Protein AF-A0A529UM46-F1 (afdb_monomer_lite)

pLDDT: mean 76.48, std 18.7, range [27.92, 96.62]

Radius of gyration: 29.15 Å; chains: 1; bounding box: 112×43×56 Å

Sequence (304 aa):
MRFYRQIKSLALRTGLIGILSVTSALIEPSSMRAEEGPAAPVLARLQDALNSKADPRELASLLQYARILLSKDSTAQTAVDGRFMNQLAVETSTDNLDVRILGGWLLANLANENNVCGIIEALFDTHLEPRAQSNLLQITASVATTMPSDVVAWLKAALVQSRLGETDAEAGRIVNGLVGSVKTLSVTSPADFEKCVNLPNIGSTYIGNPRDNQVFSVFIHSSQGNSEVEAAKKALMEAGFSVKGVDNIRDSSGSGVDYRYPDDGQVGLLKAAAIAAILRREIDVTLKPRPQRLAPDKTFGVWF

Foldseek 3Di:
DDDDDDDDDDDDDDDDDDDDDDDDDDDDPDDDPPPDPPLPVLLVVLVVCLVVVPDLVVNLVSLVVSLVRVLVPPCNLVVDAQQSLLSLLQSQLDPPPSSVVSSLSNSLSNDALGHLLSLLLNLLDPPGNPVSNLSSLVSSQVRLVVYDQQLLLLSLVLCVLSCQLVPDVSSVVSSVNRNYHLQPNDQPDQSSLCRNLQRQSSVQSLLPALVVQQVKEKEKEACDDDPLSVQLVVLSVVSNHRDPYYDPDDDPQGIKMKTADDDGVSNLSSVQSNSQNSSSVRPVDRKGKDDPVPDPPRMTMIHD

Secondary structure (DSSP, 8-state):
-------------------------------------THHHHHHHHHHHHHHT--HHHHHHHHHHHHHHHTT-TTGGGG--HHHHHHHHHHH-SS-HHHHHHHHHHHHHH--TTTHHHHHHHTT-TTS-HHHHHHHHHHHHHHHTTS-HHHHHHHHHHHHHTTGGGT-HHHHHHHHHSSS-GGG---S-HHHHHHHHTSHHHHHHHH--HHHHTT-EEEEE-SS--HHHHHHHHHHHHTT-EEEEEE---BTTBSEEEEE-SS-HHHHHHHHHHHHHHHHHHS-S--EEPPGGGS-TTEEEEE-

Structure (mmCIF, N/CA/C/O backbone):
data_AF-A0A529UM46-F1
#
_entry.id   AF-A0A529UM46-F1
#
loop_
_atom_site.group_PDB
_atom_site.id
_atom_site.type_symbol
_atom_site.label_atom_id
_atom_site.label_alt_id
_atom_site.label_comp_id
_atom_site.label_asym_id
_atom_site.label_entity_id
_atom_site.label_seq_id
_atom_site.pdbx_PDB_ins_code
_atom_site.Cartn_x
_atom_site.Cartn_y
_atom_site.Cartn_z
_atom_site.occupancy
_atom_site.B_iso_or_equiv
_atom_site.auth_seq_id
_atom_site.auth_comp_id
_atom_site.auth_asym_id
_atom_site.auth_atom_id
_atom_site.pdbx_PDB_model_num
ATOM 1 N N . MET A 1 1 ? 85.285 -15.211 16.616 1.00 34.16 1 MET A N 1
ATOM 2 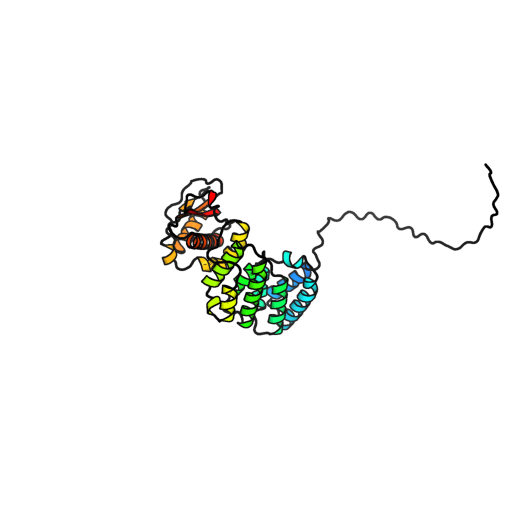C CA . MET A 1 1 ? 86.594 -14.540 16.425 1.00 34.16 1 MET A CA 1
ATOM 3 C C . MET A 1 1 ? 86.762 -14.180 14.951 1.00 34.16 1 MET A C 1
ATOM 5 O O . MET A 1 1 ? 86.453 -15.035 14.136 1.00 34.16 1 MET A O 1
ATOM 9 N N . ARG A 1 2 ? 87.322 -12.987 14.663 1.00 36.84 2 ARG A N 1
ATOM 10 C CA . ARG A 1 2 ? 87.760 -12.435 13.347 1.00 36.84 2 ARG A CA 1
ATOM 11 C C . ARG A 1 2 ? 86.615 -11.903 12.463 1.00 36.84 2 ARG A C 1
ATOM 13 O O . ARG A 1 2 ? 85.794 -12.688 12.025 1.00 36.84 2 ARG A O 1
ATOM 20 N N . PHE A 1 3 ? 86.357 -10.596 12.302 1.00 32.62 3 PHE A N 1
ATOM 21 C CA . PHE A 1 3 ? 87.153 -9.416 11.877 1.00 32.62 3 PHE A CA 1
ATOM 22 C C . PHE A 1 3 ? 87.701 -9.459 10.425 1.00 32.62 3 PHE A C 1
ATOM 24 O O . PHE A 1 3 ? 88.657 -10.173 10.150 1.00 32.62 3 PHE A O 1
ATOM 31 N N . TYR A 1 4 ? 87.122 -8.569 9.592 1.00 34.97 4 TYR A N 1
ATOM 32 C CA . TYR A 1 4 ? 87.701 -7.694 8.543 1.00 34.97 4 TYR A CA 1
ATOM 33 C C . TYR A 1 4 ? 88.242 -8.237 7.202 1.00 34.97 4 TYR A C 1
ATOM 35 O O . TYR A 1 4 ? 89.243 -8.945 7.169 1.00 34.97 4 TYR A O 1
ATOM 43 N N . ARG A 1 5 ? 87.722 -7.670 6.090 1.00 34.06 5 ARG A N 1
ATOM 44 C CA . ARG A 1 5 ? 88.464 -6.815 5.116 1.00 34.06 5 ARG A CA 1
ATOM 45 C C . ARG A 1 5 ? 87.519 -6.197 4.057 1.00 34.06 5 ARG A C 1
ATOM 47 O O . ARG A 1 5 ? 86.784 -6.921 3.405 1.00 34.06 5 ARG A O 1
ATOM 54 N N . GLN A 1 6 ? 87.379 -4.862 4.057 1.00 33.62 6 GLN A N 1
ATOM 55 C CA . GLN A 1 6 ? 87.896 -3.879 3.063 1.00 33.62 6 GLN A CA 1
ATOM 56 C C . GLN A 1 6 ? 87.201 -3.913 1.684 1.00 33.62 6 GLN A C 1
ATOM 58 O O . GLN A 1 6 ? 87.390 -4.843 0.917 1.00 33.62 6 GLN A O 1
ATOM 63 N N . ILE A 1 7 ? 86.274 -2.987 1.393 1.00 41.53 7 ILE A N 1
ATOM 64 C CA . ILE A 1 7 ? 86.460 -1.636 0.799 1.00 41.53 7 ILE A CA 1
ATOM 65 C C . ILE A 1 7 ? 87.247 -1.649 -0.522 1.00 41.53 7 ILE A C 1
ATOM 67 O O . ILE A 1 7 ? 88.468 -1.776 -0.504 1.00 41.53 7 ILE A O 1
ATOM 71 N N . LYS A 1 8 ? 86.562 -1.322 -1.629 1.00 33.38 8 LYS A N 1
ATOM 72 C CA . LYS A 1 8 ? 87.031 -0.307 -2.587 1.00 33.38 8 LYS A CA 1
ATOM 73 C C . LYS A 1 8 ? 85.863 0.353 -3.330 1.00 33.38 8 LYS A C 1
ATOM 75 O O . LYS A 1 8 ? 85.025 -0.300 -3.936 1.00 33.38 8 LYS A O 1
ATOM 80 N N . SER A 1 9 ? 85.868 1.673 -3.202 1.00 32.25 9 SER A N 1
ATOM 81 C CA . SER A 1 9 ? 85.092 2.693 -3.896 1.00 32.25 9 SER A CA 1
ATOM 82 C C . SER A 1 9 ? 85.301 2.647 -5.414 1.00 32.25 9 SER A C 1
ATOM 84 O O . SER A 1 9 ? 86.435 2.476 -5.865 1.00 32.25 9 SER A O 1
ATOM 86 N N . LEU A 1 10 ? 84.241 2.912 -6.182 1.00 30.86 10 LEU A N 1
ATOM 87 C CA . LEU A 1 10 ? 84.353 3.764 -7.364 1.00 30.86 10 LEU A CA 1
ATOM 88 C C . LEU A 1 10 ? 83.089 4.615 -7.508 1.00 30.86 10 LEU A C 1
ATOM 90 O O . LEU A 1 10 ? 81.965 4.128 -7.409 1.00 30.86 10 LEU A O 1
ATOM 94 N N . ALA A 1 11 ? 83.319 5.908 -7.679 1.00 34.31 11 ALA A N 1
ATOM 95 C CA . ALA A 1 11 ? 82.342 6.971 -7.611 1.00 34.31 11 ALA A CA 1
ATOM 96 C C . ALA A 1 11 ? 82.008 7.530 -9.006 1.00 34.31 11 ALA A C 1
ATOM 98 O O . ALA A 1 11 ? 82.822 7.453 -9.923 1.00 34.31 11 ALA A O 1
ATOM 99 N N . LEU A 1 12 ? 80.846 8.192 -9.059 1.00 29.72 12 LEU A N 1
ATOM 100 C CA . LEU A 1 12 ? 80.375 9.199 -10.023 1.00 29.72 12 LEU A CA 1
ATOM 101 C C . LEU A 1 12 ? 80.022 8.773 -11.462 1.00 29.72 12 LEU A C 1
ATOM 103 O O . LEU A 1 12 ? 80.892 8.488 -12.279 1.00 29.72 12 LEU A O 1
ATOM 107 N N . ARG A 1 13 ? 78.742 8.985 -11.809 1.00 34.03 13 ARG A N 1
ATOM 108 C CA . ARG A 1 13 ? 78.257 10.048 -12.732 1.00 34.03 13 ARG A CA 1
ATOM 109 C C . ARG A 1 13 ? 76.717 9.999 -12.796 1.00 34.03 13 ARG A C 1
ATOM 111 O O . ARG A 1 13 ? 76.150 9.032 -13.276 1.00 34.03 13 ARG A O 1
ATOM 118 N N . THR A 1 14 ? 76.031 10.868 -12.048 1.00 34.59 14 THR A N 1
ATOM 119 C CA . THR A 1 14 ? 75.264 12.044 -12.538 1.00 34.59 14 THR A CA 1
ATOM 120 C C . THR A 1 14 ? 74.159 11.741 -13.557 1.00 34.59 14 THR A C 1
ATOM 122 O O . THR A 1 14 ? 74.449 11.486 -14.721 1.00 34.59 14 THR A O 1
ATOM 125 N N . GLY A 1 15 ? 72.901 11.903 -13.126 1.00 29.56 15 GLY A N 1
ATOM 126 C CA . GLY A 1 15 ? 71.710 11.949 -13.979 1.00 29.56 15 GLY A CA 1
ATOM 127 C C . GLY A 1 15 ? 70.452 12.322 -13.183 1.00 29.56 15 GLY A C 1
ATOM 128 O O . GLY A 1 15 ? 69.849 11.457 -12.565 1.00 29.56 15 GLY A O 1
ATOM 129 N N . LEU A 1 16 ? 70.147 13.625 -13.161 1.00 29.03 16 LEU A N 1
ATOM 130 C CA . LEU A 1 16 ? 68.903 14.329 -12.791 1.00 29.03 16 LEU A CA 1
ATOM 131 C C . LEU A 1 16 ? 67.727 13.515 -12.193 1.00 29.03 16 LEU A C 1
ATOM 133 O O . LEU A 1 16 ? 67.047 12.781 -12.902 1.00 29.03 16 LEU A O 1
ATOM 137 N N . ILE A 1 17 ? 67.375 13.812 -10.935 1.00 36.28 17 ILE A N 1
ATOM 138 C CA . ILE A 1 17 ? 66.022 13.624 -10.382 1.00 36.28 17 ILE A CA 1
ATOM 139 C C . ILE A 1 17 ? 65.417 15.021 -10.212 1.00 36.28 17 ILE A C 1
ATOM 141 O O . ILE A 1 17 ? 65.916 15.827 -9.427 1.00 36.28 17 ILE A O 1
ATOM 145 N N . GLY A 1 18 ? 64.366 15.317 -10.977 1.00 29.50 18 GLY A N 1
ATOM 146 C CA . GLY A 1 18 ? 63.551 16.514 -10.800 1.00 29.50 18 GLY A CA 1
ATOM 147 C C . GLY A 1 18 ? 62.636 16.346 -9.590 1.00 29.50 18 GLY A C 1
ATOM 148 O O . GLY A 1 18 ? 61.741 15.507 -9.604 1.00 29.50 18 GLY A O 1
ATOM 149 N N . ILE A 1 19 ? 62.871 17.141 -8.549 1.00 35.78 19 ILE A N 1
ATOM 150 C CA . ILE A 1 19 ? 61.966 17.297 -7.409 1.00 35.78 19 ILE A CA 1
ATOM 151 C C . ILE A 1 19 ? 61.020 18.449 -7.758 1.00 35.78 19 ILE A C 1
ATOM 153 O O . ILE A 1 19 ? 61.441 19.602 -7.832 1.00 35.78 19 ILE A O 1
ATOM 157 N N . LEU A 1 20 ? 59.749 18.131 -8.006 1.00 31.30 20 LEU A N 1
ATOM 158 C CA . LEU A 1 20 ? 58.669 19.114 -8.073 1.00 31.30 20 LEU A CA 1
ATOM 159 C C . LEU A 1 20 ? 58.243 19.463 -6.643 1.00 31.30 20 LEU A C 1
ATOM 161 O O . LEU A 1 20 ? 57.668 18.638 -5.937 1.00 31.30 20 LEU A O 1
ATOM 165 N N . SER A 1 21 ? 58.526 20.697 -6.227 1.00 33.19 21 SER A N 1
ATOM 166 C CA . SER A 1 21 ? 57.918 21.314 -5.049 1.00 33.19 21 SER A CA 1
ATOM 167 C C . SER A 1 21 ? 56.433 21.554 -5.315 1.00 33.19 21 SER A C 1
ATOM 169 O O . SER A 1 21 ? 56.086 22.391 -6.146 1.00 33.19 21 SER A O 1
ATOM 171 N N . VAL A 1 22 ? 55.558 20.853 -4.595 1.00 32.88 22 VAL A N 1
ATOM 172 C CA . VAL A 1 22 ? 54.138 21.208 -4.495 1.00 32.88 22 VAL A CA 1
ATOM 173 C C . VAL A 1 22 ? 53.954 21.975 -3.193 1.00 32.88 22 VAL A C 1
ATOM 175 O O . VAL A 1 22 ? 54.120 21.438 -2.100 1.00 32.88 22 VAL A O 1
ATOM 178 N N . THR A 1 23 ? 53.660 23.262 -3.323 1.00 34.78 23 THR A N 1
ATOM 179 C CA . THR A 1 23 ? 53.213 24.129 -2.236 1.00 34.78 23 THR A CA 1
ATOM 180 C C . THR A 1 23 ? 51.872 23.635 -1.706 1.00 34.78 23 THR A C 1
ATOM 182 O O . THR A 1 23 ? 50.893 23.583 -2.450 1.00 34.78 23 THR A O 1
ATOM 185 N N . SER A 1 24 ? 51.825 23.305 -0.418 1.00 33.00 24 SER A N 1
ATOM 186 C CA . SER A 1 24 ? 50.599 23.032 0.330 1.00 33.00 24 SER A CA 1
ATOM 187 C C . SER A 1 24 ? 49.740 24.296 0.402 1.00 33.00 24 SER A C 1
ATOM 189 O O . SER A 1 24 ? 49.928 25.135 1.281 1.00 33.00 24 SER A O 1
ATOM 191 N N . ALA A 1 25 ? 48.801 24.450 -0.529 1.00 33.50 25 ALA A N 1
ATOM 192 C CA . ALA A 1 25 ? 47.682 25.359 -0.341 1.00 33.50 25 ALA A CA 1
ATOM 193 C C . ALA A 1 25 ? 46.711 24.701 0.649 1.00 33.50 25 ALA A C 1
ATOM 195 O O . ALA A 1 25 ? 46.191 23.616 0.385 1.00 33.50 25 ALA A O 1
ATOM 196 N N . LEU A 1 26 ? 46.512 25.345 1.803 1.00 33.09 26 LEU A N 1
ATOM 197 C CA . LEU A 1 26 ? 45.426 25.033 2.725 1.00 33.09 26 LEU A CA 1
ATOM 198 C C . LEU A 1 26 ? 44.101 25.128 1.957 1.00 33.09 26 LEU A C 1
ATOM 200 O O . LEU A 1 26 ? 43.681 26.218 1.578 1.00 33.09 26 LEU A O 1
ATOM 204 N N . ILE A 1 27 ? 43.456 23.987 1.743 1.00 34.41 27 ILE A N 1
ATOM 205 C CA . ILE A 1 27 ? 42.037 23.918 1.409 1.00 34.41 27 ILE A CA 1
ATOM 206 C C . ILE A 1 27 ? 41.318 23.781 2.749 1.00 34.41 27 ILE A C 1
ATOM 208 O O . ILE A 1 27 ? 41.534 22.814 3.480 1.00 34.41 27 ILE A O 1
ATOM 212 N N . GLU A 1 28 ? 40.521 24.789 3.097 1.00 27.92 28 GLU A N 1
ATOM 213 C CA . GLU A 1 28 ? 39.597 24.732 4.228 1.00 27.92 28 GLU A CA 1
ATOM 214 C C . GLU A 1 28 ? 38.694 23.495 4.089 1.00 27.92 28 GLU A C 1
ATOM 216 O O . GLU A 1 28 ? 38.236 23.205 2.978 1.00 27.92 28 GLU A O 1
ATOM 221 N N . PRO A 1 29 ? 38.406 22.754 5.175 1.00 32.28 29 PRO A N 1
ATOM 222 C CA . PRO A 1 29 ? 37.479 21.638 5.119 1.00 32.28 29 PRO A CA 1
ATOM 223 C C . PRO A 1 29 ? 36.073 22.194 4.879 1.00 32.28 29 PRO A C 1
ATOM 225 O O . PRO A 1 29 ? 35.334 22.518 5.806 1.00 32.28 29 PRO A O 1
ATOM 228 N N . SER A 1 30 ? 35.711 22.321 3.605 1.00 31.42 30 SER A N 1
ATOM 229 C CA . SER A 1 30 ? 34.325 22.475 3.194 1.00 31.42 30 SER A CA 1
ATOM 230 C C . SER A 1 30 ? 33.576 21.253 3.708 1.00 31.42 30 SER A C 1
ATOM 232 O O . SER A 1 30 ? 33.962 20.117 3.437 1.00 31.42 30 SER A O 1
ATOM 234 N N . SER A 1 31 ? 32.551 21.516 4.512 1.00 29.77 31 SER A N 1
ATOM 235 C CA . SER A 1 31 ? 31.625 20.555 5.104 1.00 29.77 31 SER A CA 1
ATOM 236 C C . SER A 1 31 ? 31.423 19.309 4.236 1.00 29.77 31 SER A C 1
ATOM 238 O O . SER A 1 31 ? 30.986 19.430 3.089 1.00 29.77 31 SER A O 1
ATOM 240 N N . MET A 1 32 ? 31.686 18.129 4.805 1.00 30.86 32 MET A N 1
ATOM 241 C CA . MET A 1 32 ? 31.252 16.841 4.265 1.00 30.86 32 MET A CA 1
ATOM 242 C C . MET A 1 32 ? 29.735 16.890 4.021 1.00 30.86 32 MET A C 1
ATOM 244 O O . MET A 1 32 ? 28.941 16.641 4.926 1.00 30.86 32 MET A O 1
ATOM 248 N N . ARG A 1 33 ? 29.322 17.221 2.793 1.00 37.19 33 ARG A N 1
ATOM 249 C CA . ARG A 1 33 ? 28.069 16.707 2.246 1.00 37.19 33 ARG A CA 1
ATOM 250 C C . ARG A 1 33 ? 28.289 15.208 2.120 1.00 37.19 33 ARG A C 1
ATOM 252 O O . ARG A 1 33 ? 29.266 14.798 1.499 1.00 37.19 33 ARG A O 1
ATOM 259 N N . ALA A 1 34 ? 27.436 14.411 2.753 1.00 36.88 34 ALA A N 1
ATOM 260 C CA . ALA A 1 34 ? 27.356 12.994 2.443 1.00 36.88 34 ALA A CA 1
ATOM 261 C C . ALA A 1 34 ? 27.232 12.876 0.916 1.00 36.88 34 ALA A C 1
ATOM 263 O O . ALA A 1 34 ? 26.327 13.478 0.339 1.00 36.88 34 ALA A O 1
ATOM 264 N N . GLU A 1 35 ? 28.192 12.224 0.262 1.00 40.88 35 GLU A N 1
ATOM 265 C CA . GLU A 1 35 ? 28.105 11.966 -1.171 1.00 40.88 35 GLU A CA 1
ATOM 266 C C . GLU A 1 35 ? 26.853 11.118 -1.396 1.00 40.88 35 GLU A C 1
ATOM 268 O O . GLU A 1 35 ? 26.781 9.965 -0.970 1.00 40.88 35 GLU A O 1
ATOM 273 N N . GLU A 1 36 ? 25.828 11.718 -1.997 1.00 53.69 36 GLU A N 1
ATOM 274 C CA . GLU A 1 36 ? 24.667 10.980 -2.468 1.00 53.69 36 GLU A CA 1
ATOM 275 C C . GLU A 1 36 ? 25.172 9.944 -3.481 1.00 53.69 36 GLU A C 1
ATOM 277 O O . GLU A 1 36 ? 25.868 10.289 -4.440 1.00 53.69 36 GLU A O 1
ATOM 282 N N . GLY A 1 37 ? 24.888 8.663 -3.233 1.00 62.50 37 GLY A N 1
ATOM 283 C CA . GLY A 1 37 ? 25.312 7.574 -4.111 1.00 62.50 37 GLY A CA 1
ATOM 284 C C . GLY A 1 37 ? 24.842 7.777 -5.562 1.00 62.50 37 GLY A C 1
ATOM 285 O O . GLY A 1 37 ? 23.930 8.570 -5.824 1.00 62.50 37 GLY A O 1
ATOM 286 N N . PRO A 1 38 ? 25.419 7.047 -6.534 1.00 72.69 38 PRO A N 1
ATOM 287 C CA . PRO A 1 38 ? 25.120 7.233 -7.956 1.00 72.69 38 PRO A CA 1
ATOM 288 C C . PRO A 1 38 ? 23.635 7.022 -8.314 1.00 72.69 38 PRO A C 1
ATOM 290 O O . PRO A 1 38 ? 23.201 7.486 -9.370 1.00 72.69 38 PRO A O 1
ATOM 293 N N . ALA A 1 39 ? 22.843 6.378 -7.447 1.00 82.12 39 ALA A N 1
ATOM 294 C CA . ALA A 1 39 ? 21.395 6.252 -7.582 1.00 82.12 39 ALA A CA 1
ATOM 295 C C . ALA A 1 39 ? 20.612 7.576 -7.498 1.00 82.12 39 ALA A C 1
ATOM 297 O O . ALA A 1 39 ? 19.656 7.753 -8.254 1.00 82.12 39 ALA A O 1
ATOM 298 N N . ALA A 1 40 ? 20.994 8.512 -6.625 1.00 85.69 40 ALA A N 1
ATOM 299 C CA . ALA A 1 40 ? 20.210 9.722 -6.352 1.00 85.69 40 ALA A CA 1
ATOM 300 C C . ALA A 1 40 ? 19.911 10.584 -7.599 1.00 85.69 40 ALA A C 1
ATOM 302 O O . ALA A 1 40 ? 18.736 10.857 -7.862 1.00 85.69 40 ALA A O 1
ATOM 303 N N . PRO A 1 41 ? 20.896 10.960 -8.443 1.00 89.94 41 PRO A N 1
ATOM 304 C CA . PRO A 1 41 ? 20.620 11.769 -9.634 1.00 89.94 41 PRO A CA 1
ATOM 305 C C . PRO A 1 41 ? 19.778 11.030 -10.685 1.00 89.94 41 PRO A C 1
ATOM 307 O O . PRO A 1 41 ? 19.062 11.658 -11.463 1.00 89.94 41 PRO A O 1
ATOM 310 N N . VAL A 1 42 ? 19.861 9.698 -10.730 1.00 91.88 42 VAL A N 1
ATOM 311 C CA . VAL A 1 42 ? 19.069 8.864 -11.645 1.00 91.88 42 VAL A CA 1
ATOM 312 C C . VAL A 1 42 ? 17.613 8.818 -11.190 1.00 91.88 42 VAL A C 1
ATOM 314 O O . VAL A 1 42 ? 16.715 9.037 -12.001 1.00 91.88 42 VAL A O 1
ATOM 317 N N . LEU A 1 43 ? 17.392 8.578 -9.896 1.00 92.38 43 LEU A N 1
ATOM 318 C CA . LEU A 1 43 ? 16.067 8.564 -9.283 1.00 92.38 43 LEU A CA 1
ATOM 319 C C . LEU A 1 43 ? 15.392 9.935 -9.377 1.00 92.38 43 LEU A C 1
ATOM 321 O O . LEU A 1 43 ? 14.216 9.991 -9.719 1.00 92.38 43 LEU A O 1
ATOM 325 N N . ALA A 1 44 ? 16.136 11.028 -9.178 1.00 92.00 44 ALA A N 1
ATOM 326 C CA . ALA A 1 44 ? 15.622 12.387 -9.340 1.00 92.00 44 ALA A CA 1
ATOM 327 C C . ALA A 1 44 ? 15.137 12.653 -10.775 1.00 92.00 44 ALA A C 1
ATOM 329 O O . ALA A 1 44 ? 14.007 13.085 -10.975 1.00 92.00 44 ALA A O 1
ATOM 330 N N . ARG A 1 45 ? 15.943 12.311 -11.791 1.00 93.81 45 ARG A N 1
ATOM 331 C CA . ARG A 1 45 ? 15.531 12.461 -13.199 1.00 93.81 45 ARG A CA 1
ATOM 332 C C . ARG A 1 45 ? 14.313 11.615 -13.544 1.00 93.81 45 ARG A C 1
ATOM 334 O O . ARG A 1 45 ? 13.441 12.072 -14.276 1.00 93.81 45 ARG A O 1
ATOM 341 N N . LEU A 1 46 ? 14.262 10.380 -13.044 1.00 95.19 46 LEU A N 1
ATOM 342 C CA . LEU A 1 46 ? 13.107 9.513 -13.245 1.00 95.19 46 LEU A CA 1
ATOM 343 C C . LEU A 1 46 ? 11.862 10.106 -12.581 1.00 95.19 46 LEU A C 1
ATOM 345 O O . LEU A 1 46 ? 10.821 10.183 -13.221 1.00 95.19 46 LEU A O 1
ATOM 349 N N . GLN A 1 47 ? 11.980 10.600 -11.351 1.00 95.12 47 GLN A N 1
ATOM 350 C CA . GLN A 1 47 ? 10.897 11.281 -10.650 1.00 95.12 47 GLN A CA 1
ATOM 351 C C . GLN A 1 47 ? 10.394 12.515 -11.418 1.00 95.12 47 GLN A C 1
ATOM 353 O O . GLN A 1 47 ? 9.182 12.710 -11.516 1.00 95.12 47 GLN A O 1
ATOM 358 N N . ASP A 1 48 ? 11.292 13.314 -11.997 1.00 94.88 48 ASP A N 1
ATOM 359 C CA . ASP A 1 48 ? 10.928 14.469 -12.824 1.00 94.88 48 ASP A CA 1
ATOM 360 C C . ASP A 1 48 ? 10.150 14.050 -14.078 1.00 94.88 48 ASP A C 1
ATOM 362 O O . ASP A 1 48 ? 9.116 14.644 -14.378 1.00 94.88 48 ASP A O 1
ATOM 366 N N . ALA A 1 49 ? 10.593 12.997 -14.771 1.00 94.56 49 ALA A N 1
ATOM 367 C CA . ALA A 1 49 ? 9.907 12.468 -15.952 1.00 94.56 49 ALA A CA 1
ATOM 368 C C . ALA A 1 49 ? 8.518 11.892 -15.626 1.00 94.56 49 ALA A C 1
ATOM 370 O O . ALA A 1 49 ? 7.568 12.082 -16.387 1.00 94.56 49 ALA A O 1
ATOM 371 N N . LEU A 1 50 ? 8.384 11.217 -14.479 1.00 94.12 50 LEU A N 1
ATOM 372 C CA . LEU A 1 50 ? 7.096 10.730 -13.980 1.00 94.12 50 LEU A CA 1
ATOM 373 C C . LEU A 1 50 ? 6.157 11.897 -13.629 1.00 94.12 50 LEU A C 1
ATOM 375 O O . LEU A 1 50 ? 4.960 11.831 -13.890 1.00 94.12 50 LEU A O 1
ATOM 379 N N . ASN A 1 51 ? 6.684 12.989 -13.067 1.00 93.44 51 ASN A N 1
ATOM 380 C CA . ASN A 1 51 ? 5.897 14.177 -12.720 1.00 93.44 51 ASN A CA 1
ATOM 381 C C . ASN A 1 51 ? 5.475 14.995 -13.946 1.00 93.44 51 ASN A C 1
ATOM 383 O O . ASN A 1 51 ? 4.385 15.567 -13.959 1.00 93.44 51 ASN A O 1
ATOM 387 N N . SER A 1 52 ? 6.327 15.065 -14.970 1.00 92.56 52 SER A N 1
ATOM 388 C CA . SER A 1 52 ? 6.048 15.796 -16.208 1.00 92.56 52 SER A CA 1
ATOM 389 C C . SER A 1 52 ? 5.196 15.009 -17.203 1.00 92.56 52 SER A C 1
ATOM 391 O O . SER A 1 52 ? 4.785 15.583 -18.211 1.00 92.56 52 SER A O 1
ATOM 393 N N . LYS A 1 53 ? 4.913 13.727 -16.921 1.00 89.31 53 LYS A N 1
ATOM 394 C CA . LYS A 1 53 ? 4.273 12.785 -17.851 1.00 89.31 53 LYS A CA 1
ATOM 395 C C . LYS A 1 53 ? 5.010 12.757 -19.188 1.00 89.31 53 LYS A C 1
ATOM 397 O O . LYS A 1 53 ? 4.420 13.017 -20.239 1.00 89.31 53 LYS A O 1
ATOM 402 N N . ALA A 1 54 ? 6.317 12.499 -19.110 1.00 88.00 54 ALA A N 1
ATOM 403 C CA . ALA A 1 54 ? 7.197 12.398 -20.267 1.00 88.00 54 ALA A CA 1
ATOM 404 C C . ALA A 1 54 ? 6.600 11.494 -21.354 1.00 88.00 54 ALA A C 1
ATOM 406 O O . ALA A 1 54 ? 5.866 10.542 -21.066 1.00 88.00 54 ALA A O 1
ATOM 407 N N . ASP A 1 55 ? 6.925 11.777 -22.617 1.00 94.69 55 ASP A N 1
ATOM 408 C CA . ASP A 1 55 ? 6.417 10.949 -23.702 1.00 94.69 55 ASP A CA 1
ATOM 409 C C . ASP A 1 55 ? 6.915 9.494 -23.556 1.00 94.69 55 ASP A C 1
ATOM 411 O O . ASP A 1 55 ? 8.001 9.254 -23.015 1.00 94.69 55 ASP A O 1
ATOM 415 N N . PRO A 1 56 ? 6.166 8.489 -24.046 1.00 93.69 56 PRO A N 1
ATOM 416 C CA . PRO A 1 56 ? 6.508 7.091 -23.794 1.00 93.69 56 PRO A CA 1
ATOM 417 C C . PRO A 1 56 ? 7.903 6.664 -24.278 1.00 93.69 56 PRO A C 1
ATOM 419 O O . PRO A 1 56 ? 8.475 5.726 -23.725 1.00 93.69 56 PRO A O 1
ATOM 422 N N . ARG A 1 57 ? 8.473 7.315 -25.303 1.00 94.56 57 ARG A N 1
ATOM 423 C CA . ARG A 1 57 ? 9.818 6.979 -25.802 1.00 94.56 57 ARG A CA 1
ATOM 424 C C . ARG A 1 57 ? 10.899 7.560 -24.902 1.00 94.56 57 ARG A C 1
ATOM 426 O O . ARG A 1 57 ? 11.890 6.875 -24.628 1.00 94.56 57 ARG A O 1
ATOM 433 N N . GLU A 1 58 ? 10.713 8.795 -24.445 1.00 94.75 58 GLU A N 1
ATOM 434 C CA . GLU A 1 58 ? 11.583 9.414 -23.445 1.00 94.75 58 GLU A CA 1
ATOM 435 C C . GLU A 1 58 ? 11.561 8.601 -22.147 1.00 94.75 58 GLU A C 1
ATOM 437 O O . GLU A 1 58 ? 12.618 8.193 -21.656 1.00 94.75 58 GLU A O 1
ATOM 442 N N . LEU A 1 59 ? 10.364 8.265 -21.656 1.00 96.06 59 LEU A N 1
ATOM 443 C CA . LEU A 1 59 ? 10.195 7.468 -20.447 1.00 96.06 59 LEU A CA 1
ATOM 444 C C . LEU A 1 59 ? 10.846 6.084 -20.585 1.00 96.06 59 LEU A C 1
ATOM 446 O O . LEU A 1 59 ? 11.612 5.689 -19.711 1.00 96.06 59 LEU A O 1
ATOM 450 N N . ALA A 1 60 ? 10.628 5.365 -21.692 1.00 96.50 60 ALA A N 1
ATOM 451 C CA . ALA A 1 60 ? 11.282 4.074 -21.930 1.00 96.50 60 ALA A CA 1
ATOM 452 C C . ALA A 1 60 ? 12.818 4.191 -21.931 1.00 96.50 60 ALA A C 1
ATOM 454 O O . ALA A 1 60 ? 13.511 3.379 -21.313 1.00 96.50 60 ALA A O 1
ATOM 455 N N . SER A 1 61 ? 13.364 5.227 -22.570 1.00 95.94 61 SER A N 1
ATOM 456 C CA . SER A 1 61 ? 14.813 5.469 -22.600 1.00 95.94 61 SER A CA 1
ATOM 457 C C . SER A 1 61 ? 15.371 5.720 -21.197 1.00 95.94 61 SER A C 1
ATOM 459 O O . SER A 1 61 ? 16.407 5.161 -20.822 1.00 95.94 61 SER A O 1
ATOM 461 N N . LEU A 1 62 ? 14.660 6.515 -20.395 1.00 95.69 62 LEU A N 1
ATOM 462 C CA . LEU A 1 62 ? 15.047 6.818 -19.024 1.00 95.69 62 LEU A CA 1
ATOM 463 C C . LEU A 1 62 ? 14.915 5.604 -18.099 1.00 95.69 62 LEU A C 1
ATOM 465 O O . LEU A 1 62 ? 15.808 5.365 -17.290 1.00 95.69 62 LEU A O 1
ATOM 469 N N . LEU A 1 63 ? 13.865 4.794 -18.255 1.00 96.56 63 LEU A N 1
ATOM 470 C CA . LEU A 1 63 ? 13.691 3.540 -17.521 1.00 96.56 63 LEU A CA 1
ATOM 471 C C . LEU A 1 63 ? 14.816 2.553 -17.832 1.00 96.56 63 LEU A C 1
ATOM 473 O O . LEU A 1 63 ? 15.361 1.948 -16.913 1.00 96.56 63 LEU A O 1
ATOM 477 N N . GLN A 1 64 ? 15.220 2.420 -19.101 1.00 94.88 64 GLN A N 1
ATOM 478 C CA . GLN A 1 64 ? 16.354 1.574 -19.487 1.00 94.88 64 GLN A CA 1
ATOM 479 C C . GLN A 1 64 ? 17.669 2.077 -18.872 1.00 94.88 64 GLN A C 1
ATOM 481 O O . GLN A 1 64 ? 18.464 1.273 -18.376 1.00 94.88 64 GLN A O 1
ATOM 486 N N . TYR A 1 65 ? 17.898 3.393 -18.873 1.00 92.62 65 TYR A N 1
ATOM 487 C CA . TYR A 1 65 ? 19.063 4.003 -18.230 1.00 92.62 65 TYR A CA 1
ATOM 488 C C . TYR A 1 65 ? 19.069 3.760 -16.714 1.00 92.62 65 TYR A C 1
ATOM 490 O O . TYR A 1 65 ? 20.066 3.278 -16.168 1.00 92.62 65 TYR A O 1
ATOM 498 N N . ALA A 1 66 ? 17.938 4.011 -16.050 1.00 93.56 66 ALA A N 1
ATOM 499 C CA . ALA A 1 66 ? 17.766 3.787 -14.622 1.00 93.56 66 ALA A CA 1
ATOM 500 C C . ALA A 1 66 ? 17.997 2.321 -14.256 1.00 93.56 66 ALA A C 1
ATOM 502 O O . ALA A 1 66 ? 18.765 2.021 -13.346 1.00 93.56 66 ALA A O 1
ATOM 503 N N . ARG A 1 67 ? 17.435 1.399 -15.038 1.00 91.81 67 ARG A N 1
ATOM 504 C CA . ARG A 1 67 ? 17.653 -0.041 -14.907 1.00 91.81 67 ARG A CA 1
ATOM 505 C C . ARG A 1 67 ? 19.135 -0.416 -14.890 1.00 91.81 67 ARG A C 1
ATOM 507 O O . ARG A 1 67 ? 19.540 -1.170 -14.013 1.00 91.81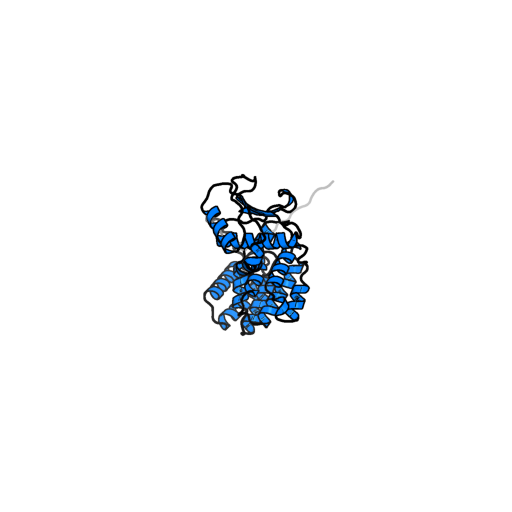 67 ARG A O 1
ATOM 514 N N . ILE A 1 68 ? 19.939 0.085 -15.830 1.00 89.25 68 ILE A N 1
ATOM 515 C CA . ILE A 1 68 ? 21.366 -0.274 -15.941 1.00 89.25 68 ILE A CA 1
ATOM 516 C C . ILE A 1 68 ? 22.173 0.220 -14.735 1.00 89.25 68 ILE A C 1
ATOM 518 O O . ILE A 1 68 ? 23.091 -0.469 -14.281 1.00 89.25 68 ILE A O 1
ATOM 522 N N . LEU A 1 69 ? 21.880 1.430 -14.258 1.00 89.38 69 LEU A N 1
ATOM 523 C CA . LEU A 1 69 ? 22.652 2.053 -13.186 1.00 89.38 69 LEU A CA 1
ATOM 524 C C . LEU A 1 69 ? 22.230 1.552 -11.809 1.00 89.38 69 LEU A C 1
ATOM 526 O O . LEU A 1 69 ? 23.081 1.153 -11.019 1.00 89.38 69 LEU A O 1
ATOM 530 N N . LEU A 1 70 ? 20.924 1.503 -11.549 1.00 89.56 70 LEU A N 1
ATOM 531 C CA . LEU A 1 70 ? 20.388 1.119 -10.247 1.00 89.56 70 LEU A CA 1
ATOM 532 C C . LEU A 1 70 ? 20.570 -0.375 -9.968 1.00 89.56 70 LEU A C 1
ATOM 534 O O . LEU A 1 70 ? 20.715 -0.763 -8.817 1.00 89.56 70 LEU A O 1
ATOM 538 N N . SER A 1 71 ? 20.673 -1.228 -10.994 1.00 84.81 71 SER A N 1
ATOM 539 C CA . SER A 1 71 ? 20.931 -2.661 -10.785 1.00 84.81 71 SER A CA 1
ATOM 540 C C . SER A 1 71 ? 22.299 -2.978 -10.185 1.00 84.81 71 SER A C 1
ATOM 542 O O . SER A 1 71 ? 22.544 -4.114 -9.790 1.00 84.81 71 SER A O 1
ATOM 544 N N . LYS A 1 72 ? 23.225 -2.016 -10.206 1.00 81.69 72 LYS A N 1
ATOM 545 C CA . LYS A 1 72 ? 24.577 -2.160 -9.655 1.00 81.69 72 LYS A CA 1
ATOM 546 C C . LYS A 1 72 ? 24.731 -1.453 -8.310 1.00 81.69 72 LYS A C 1
ATOM 548 O O . LYS A 1 72 ? 25.787 -1.579 -7.697 1.00 81.69 72 LYS A O 1
ATOM 553 N N . ASP A 1 73 ? 23.713 -0.715 -7.874 1.00 83.31 73 ASP A N 1
ATOM 554 C CA . ASP A 1 73 ? 23.739 0.087 -6.659 1.00 83.31 73 ASP A CA 1
ATOM 555 C C . ASP A 1 73 ? 22.816 -0.528 -5.600 1.00 83.31 73 ASP A C 1
ATOM 557 O O . ASP A 1 73 ? 21.593 -0.411 -5.663 1.00 83.31 73 ASP A O 1
ATOM 561 N N . SER A 1 74 ? 23.409 -1.174 -4.594 1.00 78.12 74 SER A N 1
ATOM 562 C CA . SER A 1 74 ? 22.663 -1.788 -3.491 1.00 78.12 74 SER A CA 1
ATOM 563 C C . SER A 1 74 ? 21.918 -0.774 -2.616 1.00 78.12 74 SER A C 1
ATOM 565 O O . SER A 1 74 ? 21.041 -1.165 -1.853 1.00 78.12 74 SER A O 1
ATOM 567 N N . THR A 1 75 ? 22.247 0.519 -2.708 1.00 83.25 75 THR A N 1
ATOM 568 C CA . THR A 1 75 ? 21.580 1.582 -1.939 1.00 83.25 75 THR A CA 1
ATOM 569 C C . THR A 1 75 ? 20.306 2.097 -2.615 1.00 83.25 75 THR A C 1
ATOM 571 O O . THR A 1 75 ? 19.474 2.727 -1.960 1.00 83.25 75 THR A O 1
ATOM 574 N N . ALA A 1 76 ? 20.091 1.771 -3.897 1.00 85.38 76 ALA A N 1
ATOM 575 C CA . ALA A 1 76 ? 18.935 2.230 -4.667 1.00 85.38 76 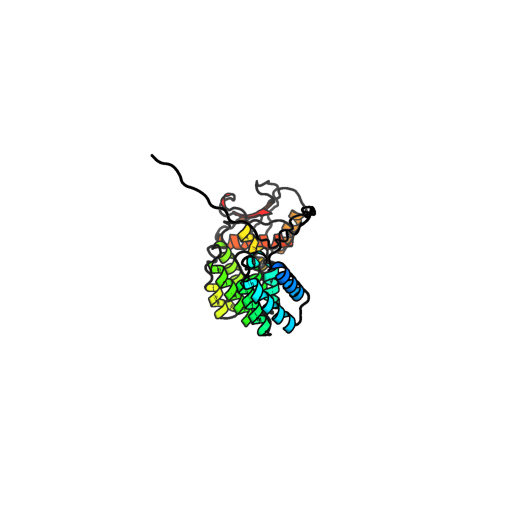ALA A CA 1
ATOM 576 C C . ALA A 1 76 ? 17.593 1.810 -4.042 1.00 85.38 76 ALA A C 1
ATOM 578 O O . ALA A 1 76 ? 16.648 2.592 -4.014 1.00 85.38 76 ALA A O 1
ATOM 579 N N . GLN A 1 77 ? 17.522 0.598 -3.484 1.00 84.69 77 GLN A N 1
ATOM 580 C CA . GLN A 1 77 ? 16.323 0.068 -2.825 1.00 84.69 77 GLN A CA 1
ATOM 581 C C . GLN A 1 77 ? 15.918 0.875 -1.583 1.00 84.69 77 GLN A C 1
ATOM 583 O O . GLN A 1 77 ? 14.731 1.058 -1.321 1.00 84.69 77 GLN A O 1
ATOM 588 N N . THR A 1 78 ? 16.898 1.376 -0.827 1.00 83.56 78 THR A N 1
ATOM 589 C CA . THR A 1 78 ? 16.664 2.194 0.374 1.00 83.56 78 THR A CA 1
ATOM 590 C C . THR A 1 78 ? 16.420 3.669 0.060 1.00 83.56 78 THR A C 1
ATOM 592 O O . THR A 1 78 ? 15.986 4.410 0.935 1.00 83.56 78 THR A O 1
ATOM 595 N N . ALA A 1 79 ? 16.698 4.098 -1.174 1.00 86.44 79 ALA A N 1
ATOM 596 C CA . ALA A 1 79 ? 16.554 5.481 -1.620 1.00 86.44 79 ALA A CA 1
ATOM 597 C C . ALA A 1 79 ? 15.158 5.805 -2.184 1.00 86.44 79 ALA A C 1
ATOM 599 O O . ALA A 1 79 ? 14.900 6.956 -2.529 1.00 86.44 79 ALA A O 1
ATOM 600 N N . VAL A 1 80 ? 14.266 4.813 -2.294 1.00 89.38 80 VAL A N 1
ATOM 601 C CA . VAL A 1 80 ? 12.904 4.993 -2.816 1.00 89.38 80 VAL A CA 1
ATOM 602 C C . VAL A 1 80 ? 11.855 4.607 -1.780 1.00 89.38 80 VAL A C 1
ATOM 604 O O . VAL A 1 80 ? 11.956 3.570 -1.119 1.00 89.38 80 VAL A O 1
ATOM 607 N N . ASP A 1 81 ? 10.828 5.443 -1.659 1.00 87.50 81 ASP A N 1
ATOM 608 C CA . ASP A 1 81 ? 9.703 5.239 -0.753 1.00 87.50 81 ASP A CA 1
ATOM 609 C C . ASP A 1 81 ? 8.477 4.651 -1.477 1.00 87.50 81 ASP A C 1
ATOM 611 O O . ASP A 1 81 ? 8.459 4.454 -2.695 1.00 87.50 81 ASP A O 1
ATOM 615 N N . GLY A 1 82 ? 7.419 4.356 -0.718 1.00 85.00 82 GLY A N 1
ATOM 616 C CA . GLY A 1 82 ? 6.173 3.838 -1.283 1.00 85.00 82 GLY A CA 1
ATOM 617 C C . GLY A 1 82 ? 5.487 4.799 -2.264 1.00 85.00 82 GLY A C 1
ATOM 618 O O . GLY A 1 82 ? 4.801 4.339 -3.172 1.00 85.00 82 GLY A O 1
ATOM 619 N N . ARG A 1 83 ? 5.683 6.118 -2.139 1.00 87.94 83 ARG A N 1
ATOM 620 C CA . ARG A 1 83 ? 5.065 7.104 -3.037 1.00 87.94 83 ARG A CA 1
ATOM 621 C C . ARG A 1 83 ? 5.715 7.061 -4.416 1.00 87.94 83 ARG A C 1
ATOM 623 O O . ARG A 1 83 ? 5.001 6.998 -5.415 1.00 87.94 83 ARG A O 1
ATOM 630 N N . PHE A 1 84 ? 7.044 7.027 -4.463 1.00 92.75 84 PHE A N 1
ATOM 631 C CA . PHE A 1 84 ? 7.791 6.825 -5.700 1.00 92.75 84 PHE A CA 1
ATOM 632 C C . PHE A 1 84 ? 7.393 5.501 -6.365 1.00 92.75 84 PHE A C 1
ATOM 634 O O . PHE A 1 84 ? 7.077 5.471 -7.553 1.00 92.75 84 PHE A O 1
ATOM 641 N N . MET A 1 85 ? 7.351 4.408 -5.591 1.00 94.62 85 MET A N 1
ATOM 642 C CA . MET A 1 85 ? 6.985 3.085 -6.111 1.00 94.62 85 MET A CA 1
ATOM 643 C C . MET A 1 85 ? 5.559 3.046 -6.665 1.00 94.62 85 MET A C 1
ATOM 645 O O . MET A 1 85 ? 5.331 2.426 -7.701 1.00 94.62 85 MET A O 1
ATOM 649 N N . ASN A 1 86 ? 4.613 3.724 -6.009 1.00 93.19 86 ASN A N 1
ATOM 650 C CA . ASN A 1 86 ? 3.245 3.866 -6.496 1.00 93.19 86 ASN A CA 1
ATOM 651 C C . ASN A 1 86 ? 3.194 4.599 -7.839 1.00 93.19 86 ASN A C 1
ATOM 653 O O . ASN A 1 86 ? 2.630 4.077 -8.798 1.00 93.19 86 ASN A O 1
ATOM 657 N N . GLN A 1 87 ? 3.827 5.769 -7.927 1.00 94.38 87 GLN A N 1
ATOM 658 C CA . GLN A 1 87 ? 3.825 6.561 -9.153 1.00 94.38 87 GLN A CA 1
ATOM 659 C C . GLN A 1 87 ? 4.501 5.815 -10.306 1.00 94.38 87 GLN A C 1
ATOM 661 O O . GLN A 1 87 ? 3.951 5.755 -11.402 1.00 94.38 87 GLN A O 1
ATOM 666 N N . LEU A 1 88 ? 5.653 5.184 -10.058 1.00 96.31 88 LEU A N 1
ATOM 667 C CA . LEU A 1 88 ? 6.327 4.358 -11.057 1.00 96.31 88 LEU A CA 1
ATOM 668 C C . LEU A 1 88 ? 5.433 3.194 -11.515 1.00 96.31 88 LEU A C 1
ATOM 670 O O . LEU A 1 88 ? 5.376 2.907 -12.708 1.00 96.31 88 LEU A O 1
ATOM 674 N N . ALA A 1 89 ? 4.719 2.535 -10.599 1.00 96.38 89 ALA A N 1
ATOM 675 C CA . ALA A 1 89 ? 3.799 1.451 -10.935 1.00 96.38 89 ALA A CA 1
ATOM 676 C C . ALA A 1 89 ? 2.620 1.921 -11.799 1.00 96.38 89 ALA A C 1
ATOM 678 O O . ALA A 1 89 ? 2.316 1.266 -12.794 1.00 96.38 89 ALA A O 1
ATOM 679 N N . VAL A 1 90 ? 2.004 3.061 -11.480 1.00 94.62 90 VAL A N 1
ATOM 680 C CA . VAL A 1 90 ? 0.903 3.636 -12.272 1.00 94.62 90 VAL A CA 1
ATOM 681 C C . VAL A 1 90 ? 1.389 4.053 -13.662 1.00 94.62 90 VAL A C 1
ATOM 683 O O . VAL A 1 90 ? 0.875 3.566 -14.666 1.00 94.62 90 VAL A O 1
ATOM 686 N N . GLU A 1 91 ? 2.434 4.878 -13.739 1.00 94.62 91 GLU A N 1
ATOM 687 C CA . GLU A 1 91 ? 2.923 5.449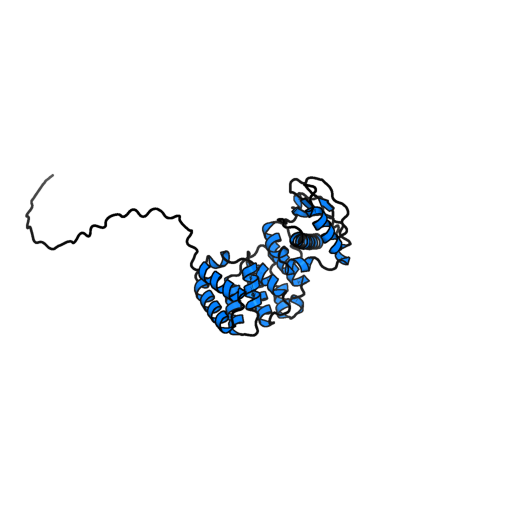 -15.005 1.00 94.62 91 GLU A CA 1
ATOM 688 C C . GLU A 1 91 ? 3.547 4.403 -15.940 1.00 94.62 91 GLU A C 1
ATOM 690 O O . GLU A 1 91 ? 3.643 4.615 -17.148 1.00 94.62 91 GLU A O 1
ATOM 695 N N . THR A 1 92 ? 3.970 3.249 -15.412 1.00 95.25 92 THR A N 1
ATOM 696 C CA . THR A 1 92 ? 4.492 2.150 -16.240 1.00 95.25 92 THR A CA 1
ATOM 697 C C . THR A 1 92 ? 3.450 1.093 -16.588 1.00 95.25 92 THR A C 1
ATOM 699 O O . THR A 1 92 ? 3.709 0.234 -17.434 1.00 95.25 92 THR A O 1
ATOM 702 N N . SER A 1 93 ? 2.240 1.188 -16.033 1.00 93.62 93 SER A N 1
ATOM 703 C CA . SER A 1 93 ? 1.126 0.283 -16.331 1.00 93.62 93 SER A CA 1
ATOM 704 C C . SER A 1 93 ? 0.355 0.694 -17.583 1.00 93.62 93 SER A C 1
ATOM 706 O O . SER A 1 93 ? -0.851 0.926 -17.558 1.00 93.62 93 SER A O 1
ATOM 708 N N . THR A 1 94 ? 1.075 0.774 -18.699 1.00 92.12 94 THR A N 1
ATOM 709 C CA . THR A 1 94 ? 0.576 1.282 -19.983 1.00 92.12 94 THR A CA 1
ATOM 710 C C . THR A 1 94 ? 0.429 0.170 -21.021 1.00 92.12 94 THR A C 1
ATOM 712 O O . THR A 1 94 ? 0.907 -0.956 -20.837 1.00 92.12 94 THR A O 1
ATOM 715 N N . ASP A 1 95 ? -0.213 0.477 -22.148 1.00 92.19 95 ASP A N 1
ATOM 716 C CA . ASP A 1 95 ? -0.277 -0.400 -23.320 1.00 92.19 95 ASP A CA 1
ATOM 717 C C . ASP A 1 95 ? 1.068 -0.482 -24.070 1.00 92.19 95 ASP A C 1
ATOM 719 O O . ASP A 1 95 ? 1.375 -1.524 -24.667 1.00 92.19 95 ASP A O 1
ATOM 723 N N . ASN A 1 96 ? 1.911 0.550 -23.953 1.00 95.38 96 ASN A N 1
ATOM 724 C CA . ASN A 1 96 ? 3.266 0.590 -24.490 1.00 95.38 96 ASN A CA 1
ATOM 725 C C . ASN A 1 96 ? 4.140 -0.522 -23.884 1.00 95.38 96 ASN A C 1
ATOM 727 O O . ASN A 1 96 ? 4.491 -0.520 -22.703 1.00 95.38 96 ASN A O 1
ATOM 731 N N . LEU A 1 97 ? 4.517 -1.479 -24.736 1.00 94.12 97 LEU A N 1
ATOM 732 C CA . LEU A 1 97 ? 5.256 -2.673 -24.338 1.00 94.12 97 LEU A CA 1
ATOM 733 C C . LEU A 1 97 ? 6.618 -2.351 -23.710 1.00 94.12 97 LEU A C 1
ATOM 735 O O . LEU A 1 97 ? 6.975 -2.983 -22.717 1.00 94.12 97 LEU A O 1
ATOM 739 N N . ASP A 1 98 ? 7.355 -1.387 -24.261 1.00 95.94 98 ASP A N 1
ATOM 740 C CA . ASP A 1 98 ? 8.703 -1.056 -23.796 1.00 95.94 98 ASP A CA 1
ATOM 741 C C . ASP A 1 98 ? 8.650 -0.400 -22.417 1.00 95.94 98 ASP A C 1
ATOM 743 O O . ASP A 1 98 ? 9.352 -0.830 -21.501 1.00 95.94 98 ASP A O 1
ATOM 747 N N . VAL A 1 99 ? 7.758 0.580 -22.237 1.00 96.62 99 VAL A N 1
ATOM 748 C CA . VAL A 1 99 ? 7.535 1.230 -20.937 1.00 96.62 99 VAL A CA 1
ATOM 749 C C . VAL A 1 99 ? 7.108 0.199 -19.893 1.00 96.62 99 VAL A C 1
ATOM 751 O O . VAL A 1 99 ? 7.692 0.149 -18.811 1.00 96.62 99 VAL A O 1
ATOM 754 N N . ARG A 1 100 ? 6.153 -0.680 -20.225 1.00 95.50 100 ARG A N 1
ATOM 755 C CA . ARG A 1 100 ? 5.650 -1.709 -19.305 1.00 95.50 100 ARG A CA 1
ATOM 756 C C . ARG A 1 100 ? 6.719 -2.726 -18.905 1.00 95.50 100 ARG A C 1
ATOM 758 O O . ARG A 1 100 ? 6.820 -3.075 -17.731 1.00 95.50 100 ARG A O 1
ATOM 765 N N . ILE A 1 101 ? 7.526 -3.212 -19.852 1.00 94.69 101 ILE A N 1
ATOM 766 C CA . ILE A 1 101 ? 8.597 -4.180 -19.562 1.00 94.69 101 ILE A CA 1
ATOM 767 C C . ILE A 1 101 ? 9.691 -3.534 -18.710 1.00 94.69 101 ILE A C 1
ATOM 769 O O . ILE A 1 101 ? 10.120 -4.112 -17.710 1.00 94.69 101 ILE A O 1
ATOM 773 N N . LEU A 1 102 ? 10.158 -2.348 -19.103 1.00 95.94 102 LEU A N 1
ATOM 774 C CA . LEU A 1 102 ? 11.258 -1.673 -18.419 1.00 95.94 102 LEU A CA 1
ATOM 775 C C . LEU A 1 102 ? 10.843 -1.188 -17.031 1.00 95.94 102 LEU A C 1
ATOM 777 O O . LEU A 1 102 ? 11.601 -1.355 -16.076 1.00 95.94 102 LEU A O 1
ATOM 781 N N . GLY A 1 103 ? 9.625 -0.663 -16.913 1.00 96.06 103 GLY A N 1
ATOM 782 C CA . GLY A 1 103 ? 9.014 -0.282 -15.649 1.00 96.06 103 GLY A CA 1
ATOM 783 C C . GLY A 1 103 ? 8.832 -1.466 -14.711 1.00 96.06 103 GLY A C 1
ATOM 784 O O . GLY A 1 103 ? 9.314 -1.422 -13.584 1.00 96.06 103 GLY A O 1
ATOM 785 N N . GLY A 1 104 ? 8.240 -2.564 -15.194 1.00 95.25 104 GLY A N 1
ATOM 786 C CA . GLY A 1 104 ? 8.076 -3.789 -14.410 1.00 95.25 104 GLY A CA 1
ATOM 787 C C . GLY A 1 104 ? 9.406 -4.350 -13.900 1.00 95.25 104 GLY A C 1
ATOM 788 O O . GLY A 1 104 ? 9.515 -4.730 -12.737 1.00 95.25 104 GLY A O 1
ATOM 789 N N . TRP A 1 105 ? 10.449 -4.339 -14.735 1.00 94.50 105 TRP A N 1
ATOM 790 C CA . TRP A 1 105 ? 11.782 -4.772 -14.314 1.00 94.50 105 TRP A CA 1
ATOM 791 C C . TRP A 1 105 ? 12.382 -3.854 -13.246 1.00 94.50 105 TRP A C 1
ATOM 793 O O . TRP A 1 105 ? 12.948 -4.329 -12.262 1.00 94.50 105 TRP A O 1
ATOM 803 N N . LEU A 1 106 ? 12.266 -2.536 -13.428 1.00 95.50 106 LEU A N 1
ATOM 804 C CA . LEU A 1 106 ? 12.784 -1.573 -12.463 1.00 95.50 106 LEU A CA 1
ATOM 805 C C . LEU A 1 106 ? 12.052 -1.682 -11.119 1.00 95.50 106 LEU A C 1
ATOM 807 O O . LEU A 1 106 ? 12.703 -1.712 -10.078 1.00 95.50 106 LEU A O 1
ATOM 811 N N . LEU A 1 107 ? 10.725 -1.819 -11.145 1.00 96.19 107 LEU A N 1
ATOM 812 C CA . LEU A 1 107 ? 9.908 -2.067 -9.958 1.00 96.19 107 LEU A CA 1
ATOM 813 C C . LEU A 1 107 ? 10.350 -3.339 -9.238 1.00 96.19 107 LEU A C 1
ATOM 815 O O . LEU A 1 107 ? 10.577 -3.290 -8.035 1.00 96.19 107 LEU A O 1
ATOM 819 N N . ALA A 1 108 ? 10.543 -4.449 -9.957 1.00 93.81 108 ALA A N 1
ATOM 820 C CA . ALA A 1 108 ? 11.000 -5.708 -9.369 1.00 93.81 108 ALA A CA 1
ATOM 821 C C . ALA A 1 108 ? 12.352 -5.574 -8.648 1.00 93.81 108 ALA A C 1
ATOM 823 O O . ALA A 1 108 ? 12.569 -6.205 -7.618 1.00 93.81 108 ALA A O 1
ATOM 824 N N . ASN A 1 109 ? 13.247 -4.735 -9.169 1.00 92.19 109 ASN A N 1
ATOM 825 C CA . ASN A 1 109 ? 14.559 -4.507 -8.574 1.00 92.19 109 ASN A CA 1
ATOM 826 C C . ASN A 1 109 ? 14.546 -3.555 -7.378 1.00 92.19 109 ASN A C 1
ATOM 828 O O . ASN A 1 109 ? 15.384 -3.691 -6.487 1.00 92.19 109 ASN A O 1
ATOM 832 N N . LEU A 1 110 ? 13.658 -2.562 -7.384 1.00 93.31 110 LEU A N 1
ATOM 833 C CA . LEU A 1 110 ? 13.566 -1.558 -6.324 1.00 93.31 110 LEU A CA 1
ATOM 834 C C . LEU A 1 110 ? 12.669 -2.003 -5.163 1.00 93.31 110 LEU A C 1
ATOM 836 O O . LEU A 1 110 ? 12.849 -1.535 -4.035 1.00 93.31 110 LEU A O 1
ATOM 840 N N . ALA A 1 111 ? 11.716 -2.897 -5.435 1.00 92.44 111 ALA A N 1
ATOM 841 C CA . ALA A 1 111 ? 10.736 -3.340 -4.463 1.00 92.44 111 ALA A CA 1
ATOM 842 C C . ALA A 1 111 ? 11.384 -4.107 -3.304 1.00 92.44 111 ALA A C 1
ATOM 844 O O . ALA A 1 111 ? 12.167 -5.036 -3.492 1.00 92.44 111 ALA A O 1
ATOM 845 N N . ASN A 1 112 ? 11.016 -3.721 -2.088 1.00 88.50 112 ASN A N 1
ATOM 846 C CA . ASN A 1 112 ? 11.413 -4.371 -0.849 1.00 88.50 112 ASN A CA 1
ATOM 847 C C . ASN A 1 112 ? 10.320 -4.203 0.218 1.00 88.50 112 ASN A C 1
ATOM 849 O O . ASN A 1 112 ? 9.285 -3.571 -0.007 1.00 88.50 112 ASN A O 1
ATOM 853 N N . GLU A 1 113 ? 10.564 -4.754 1.403 1.00 84.00 113 GLU A N 1
ATOM 854 C CA . GLU A 1 113 ? 9.626 -4.744 2.530 1.00 84.00 113 GLU A CA 1
ATOM 855 C C . GLU A 1 113 ? 9.180 -3.348 3.007 1.00 84.00 113 GLU A C 1
ATOM 857 O O . GLU A 1 113 ? 8.159 -3.235 3.684 1.00 84.00 113 GLU A O 1
ATOM 862 N N . ASN A 1 114 ? 9.918 -2.286 2.671 1.00 82.44 114 ASN A N 1
ATOM 863 C CA . ASN A 1 114 ? 9.636 -0.920 3.114 1.00 82.44 114 ASN A CA 1
ATOM 864 C C . ASN A 1 114 ? 8.835 -0.100 2.098 1.00 82.44 114 ASN A C 1
ATOM 866 O O . ASN A 1 114 ? 8.225 0.894 2.482 1.00 82.44 114 ASN A O 1
ATOM 870 N N . ASN A 1 115 ? 8.816 -0.492 0.821 1.00 87.50 115 ASN A N 1
ATOM 871 C CA . ASN A 1 115 ? 8.201 0.304 -0.249 1.00 87.50 115 ASN A CA 1
ATOM 872 C C . ASN A 1 115 ? 7.166 -0.465 -1.098 1.00 87.50 115 ASN A C 1
ATOM 874 O O . ASN A 1 115 ? 6.431 0.156 -1.869 1.00 87.50 115 ASN A O 1
ATOM 878 N N . VAL A 1 116 ? 7.027 -1.787 -0.918 1.00 89.31 116 VAL A N 1
ATOM 879 C CA . VAL A 1 116 ? 6.086 -2.628 -1.687 1.00 89.31 116 VAL A CA 1
ATOM 880 C C . VAL A 1 116 ? 4.617 -2.230 -1.515 1.00 89.31 116 VAL A C 1
ATOM 882 O O . VAL A 1 116 ? 3.836 -2.408 -2.450 1.00 89.31 116 VAL A O 1
ATOM 885 N N . CYS A 1 117 ? 4.223 -1.634 -0.380 1.00 86.94 117 CYS A N 1
ATOM 886 C CA . CYS A 1 117 ? 2.850 -1.145 -0.210 1.00 86.94 117 CYS A CA 1
ATOM 887 C C . CYS A 1 117 ? 2.490 -0.088 -1.282 1.00 86.94 117 CYS A C 1
ATOM 889 O O . CYS A 1 117 ? 1.328 0.014 -1.653 1.00 86.94 117 CYS A O 1
ATOM 891 N N . GLY A 1 118 ? 3.468 0.638 -1.845 1.00 90.31 118 GLY A N 1
ATOM 892 C CA . GLY A 1 118 ? 3.255 1.570 -2.958 1.00 90.31 118 GLY A CA 1
ATOM 893 C C . GLY A 1 118 ? 2.814 0.897 -4.262 1.00 90.31 118 GLY A C 1
ATOM 894 O O . GLY A 1 118 ? 1.925 1.393 -4.954 1.00 90.31 118 GLY A O 1
ATOM 895 N N . ILE A 1 119 ? 3.378 -0.276 -4.570 1.00 93.06 119 ILE A N 1
ATOM 896 C CA . ILE A 1 119 ? 2.948 -1.100 -5.715 1.00 93.06 119 ILE A CA 1
ATOM 897 C C . ILE A 1 119 ? 1.505 -1.564 -5.514 1.00 93.06 119 ILE A C 1
ATOM 899 O O . ILE A 1 119 ? 0.703 -1.569 -6.443 1.00 93.06 119 ILE A O 1
ATOM 903 N N . ILE A 1 120 ? 1.161 -1.928 -4.283 1.00 89.56 120 ILE A N 1
ATOM 904 C CA . ILE A 1 120 ? -0.176 -2.412 -3.949 1.00 89.56 120 ILE A CA 1
ATOM 905 C C . ILE A 1 120 ? -1.186 -1.277 -4.006 1.00 89.56 120 ILE A C 1
ATOM 907 O O . ILE A 1 120 ? -2.259 -1.465 -4.556 1.00 89.56 120 ILE A O 1
ATOM 911 N N . GLU A 1 121 ? -0.821 -0.089 -3.533 1.00 90.19 121 GLU A N 1
ATOM 912 C CA . GLU A 1 121 ? -1.616 1.128 -3.693 1.00 90.19 121 GLU A CA 1
ATOM 913 C C . GLU A 1 121 ? -1.919 1.420 -5.172 1.00 90.19 121 GLU A C 1
ATOM 915 O O . GLU A 1 121 ? -3.012 1.886 -5.488 1.00 90.19 121 GLU A O 1
ATOM 920 N N . ALA A 1 122 ? -0.988 1.105 -6.084 1.00 92.12 122 ALA A N 1
ATOM 921 C CA . ALA A 1 122 ? -1.194 1.279 -7.522 1.00 92.12 122 ALA A CA 1
ATOM 922 C C . ALA A 1 122 ? -2.186 0.257 -8.086 1.00 92.12 122 ALA A C 1
ATOM 924 O O . ALA A 1 122 ? -2.995 0.617 -8.930 1.00 92.12 122 ALA A O 1
ATOM 925 N N . LEU A 1 123 ? -2.189 -0.985 -7.582 1.00 90.88 123 LEU A N 1
ATOM 926 C CA . LEU A 1 123 ? -3.130 -2.038 -7.998 1.00 90.88 123 LEU A CA 1
ATOM 927 C C . LEU A 1 123 ? -4.612 -1.675 -7.783 1.00 90.88 123 LEU A C 1
ATOM 929 O O . LEU A 1 123 ? -5.481 -2.348 -8.335 1.00 90.88 123 LEU A O 1
ATOM 933 N N . PHE A 1 124 ? -4.903 -0.638 -6.993 1.00 87.12 124 PHE A N 1
ATOM 934 C CA . PHE A 1 124 ? -6.250 -0.093 -6.816 1.00 87.12 124 PHE A CA 1
ATOM 935 C C . PHE A 1 124 ? -6.710 0.830 -7.945 1.00 87.12 124 PHE A C 1
ATOM 937 O O . PHE A 1 124 ? -7.896 1.155 -8.007 1.00 87.12 124 PHE A O 1
ATOM 944 N N . ASP A 1 125 ? -5.811 1.259 -8.828 1.00 87.06 125 ASP A N 1
ATOM 945 C CA . ASP A 1 125 ? -6.188 2.035 -10.000 1.00 87.06 125 ASP A CA 1
ATOM 946 C C . ASP A 1 125 ? -6.916 1.129 -11.004 1.00 87.06 125 ASP A C 1
ATOM 948 O O . ASP A 1 125 ? -6.397 0.122 -11.486 1.00 87.06 125 ASP A O 1
ATOM 952 N N . THR A 1 126 ? -8.155 1.488 -11.330 1.00 83.69 126 THR A N 1
ATOM 953 C CA . THR A 1 126 ? -9.000 0.724 -12.255 1.00 83.69 126 THR A CA 1
ATOM 954 C C . THR A 1 126 ? -8.578 0.864 -13.718 1.00 83.69 126 THR A C 1
ATOM 956 O O . THR A 1 126 ? -9.158 0.201 -14.575 1.00 83.69 126 THR A O 1
ATOM 959 N N . HIS A 1 127 ? -7.615 1.738 -14.025 1.00 86.44 127 HIS A N 1
ATOM 960 C CA . HIS A 1 127 ? -7.150 2.014 -15.388 1.00 86.44 127 HIS A CA 1
ATOM 961 C C . HIS A 1 127 ? -5.858 1.278 -15.756 1.00 86.44 127 HIS A C 1
ATOM 963 O O . HIS A 1 127 ? -5.366 1.459 -16.871 1.00 86.44 127 HIS A O 1
ATOM 969 N N . LEU A 1 128 ? -5.299 0.460 -14.857 1.00 87.94 128 LEU A N 1
ATOM 970 C CA . LEU A 1 128 ? -4.089 -0.299 -15.166 1.00 87.94 128 LEU A CA 1
ATOM 971 C C . LEU A 1 128 ? -4.332 -1.282 -16.313 1.00 87.94 128 LEU A C 1
ATOM 973 O O . LEU A 1 128 ? -5.345 -1.983 -16.368 1.00 87.94 128 LEU A O 1
ATOM 977 N N . GLU A 1 129 ? -3.352 -1.389 -17.205 1.00 90.31 129 GLU A N 1
ATOM 978 C CA . GLU A 1 129 ? -3.366 -2.423 -18.234 1.00 90.31 129 GLU A CA 1
ATOM 979 C C . GLU A 1 129 ? -3.300 -3.827 -17.580 1.00 90.31 129 GLU A C 1
ATOM 981 O O . GLU A 1 129 ? -2.458 -4.046 -16.704 1.00 90.31 129 GLU A O 1
ATOM 986 N N . PRO A 1 130 ? -4.140 -4.806 -17.979 1.00 87.56 130 PRO A N 1
ATOM 987 C CA . PRO A 1 130 ? -4.222 -6.107 -17.304 1.00 87.56 130 PRO A CA 1
ATOM 988 C C . PRO A 1 130 ? -2.898 -6.877 -17.187 1.00 87.56 130 PRO A C 1
ATOM 990 O O . PRO A 1 130 ? -2.629 -7.504 -16.160 1.00 87.56 130 PRO A O 1
ATOM 993 N N . ARG A 1 131 ? -2.023 -6.838 -18.203 1.00 88.19 131 ARG A N 1
ATOM 994 C CA . ARG A 1 131 ? -0.706 -7.494 -18.094 1.00 88.19 131 ARG A CA 1
ATOM 995 C C . ARG A 1 131 ? 0.204 -6.746 -17.129 1.00 88.19 131 ARG A C 1
ATOM 997 O O . ARG A 1 131 ? 0.973 -7.385 -16.415 1.00 88.19 131 ARG A O 1
ATOM 1004 N N . ALA A 1 132 ? 0.124 -5.418 -17.083 1.00 90.38 132 ALA A N 1
ATOM 1005 C CA . ALA A 1 132 ? 0.825 -4.638 -16.072 1.00 90.38 132 ALA A CA 1
ATOM 1006 C C . ALA A 1 132 ? 0.334 -4.982 -14.660 1.00 90.38 132 ALA A C 1
ATOM 1008 O O . ALA A 1 132 ? 1.157 -5.267 -13.795 1.00 90.38 132 ALA A O 1
ATOM 1009 N N . GLN A 1 133 ? -0.980 -5.081 -14.452 1.00 89.50 133 GLN A N 1
ATOM 1010 C CA . GLN A 1 133 ? -1.570 -5.517 -13.183 1.00 89.50 133 GLN A CA 1
ATOM 1011 C C . GLN A 1 133 ? -1.033 -6.892 -12.748 1.00 89.50 133 GLN A C 1
ATOM 1013 O O . GLN A 1 133 ? -0.589 -7.055 -11.610 1.00 89.50 133 GLN A O 1
ATOM 1018 N N . SER A 1 134 ? -0.980 -7.861 -13.669 1.00 87.88 134 SER A N 1
ATOM 1019 C CA . SER A 1 134 ? -0.378 -9.173 -13.402 1.00 87.88 134 SER A CA 1
ATOM 1020 C C . SER A 1 134 ? 1.106 -9.073 -13.025 1.00 87.88 134 SER A C 1
ATOM 1022 O O . SER A 1 134 ? 1.549 -9.791 -12.129 1.00 87.88 134 SER A O 1
ATOM 1024 N N . ASN A 1 135 ? 1.887 -8.201 -13.674 1.00 90.81 135 ASN A N 1
ATOM 1025 C CA . ASN A 1 135 ? 3.298 -7.995 -13.327 1.00 90.81 135 ASN A CA 1
ATOM 1026 C C . ASN A 1 135 ? 3.448 -7.420 -11.913 1.00 90.81 135 ASN A C 1
ATOM 1028 O O . ASN A 1 135 ? 4.268 -7.910 -11.138 1.00 90.81 135 ASN A O 1
ATOM 1032 N N . LEU A 1 136 ? 2.643 -6.414 -11.557 1.00 93.62 136 LEU A N 1
ATOM 1033 C CA . LEU A 1 136 ? 2.656 -5.813 -10.222 1.00 93.62 136 LEU A CA 1
ATOM 1034 C C . LEU A 1 136 ? 2.314 -6.852 -9.142 1.00 93.62 136 LEU A C 1
ATOM 1036 O O . LEU A 1 136 ? 3.027 -6.948 -8.144 1.00 93.62 136 LEU A O 1
ATOM 1040 N N . LEU A 1 137 ? 1.303 -7.698 -9.376 1.00 91.50 137 LEU A N 1
ATOM 1041 C CA . LEU A 1 137 ? 0.952 -8.804 -8.476 1.00 91.50 137 LEU A CA 1
ATOM 1042 C C . LEU A 1 137 ? 2.105 -9.806 -8.301 1.00 91.50 137 LEU A C 1
ATOM 1044 O O . LEU A 1 137 ? 2.382 -10.231 -7.178 1.00 91.50 137 LEU A O 1
ATOM 1048 N N . GLN A 1 138 ? 2.804 -10.168 -9.381 1.00 90.88 138 GLN A N 1
ATOM 1049 C CA . GLN A 1 138 ? 3.965 -11.064 -9.309 1.00 90.88 138 GLN A CA 1
ATOM 1050 C C . GLN A 1 138 ? 5.120 -10.450 -8.508 1.00 90.88 138 GLN A C 1
ATOM 1052 O O . GLN A 1 138 ? 5.736 -11.144 -7.698 1.00 90.88 138 GLN A O 1
ATOM 1057 N N . ILE A 1 139 ? 5.384 -9.151 -8.683 1.00 93.00 139 ILE A N 1
ATOM 1058 C CA . ILE A 1 139 ? 6.400 -8.425 -7.909 1.00 93.00 139 ILE A CA 1
ATOM 1059 C C . ILE A 1 139 ? 6.031 -8.430 -6.424 1.00 93.00 139 ILE A C 1
ATOM 1061 O O . ILE A 1 139 ? 6.851 -8.814 -5.589 1.00 93.00 139 ILE A O 1
ATOM 1065 N N . THR A 1 140 ? 4.783 -8.086 -6.090 1.00 90.88 140 THR A N 1
ATOM 1066 C CA . THR A 1 140 ? 4.278 -8.141 -4.713 1.00 90.88 140 THR A CA 1
ATOM 1067 C C . THR A 1 140 ? 4.452 -9.531 -4.106 1.00 90.88 140 THR A C 1
ATOM 1069 O O . THR A 1 140 ? 4.935 -9.650 -2.981 1.00 90.88 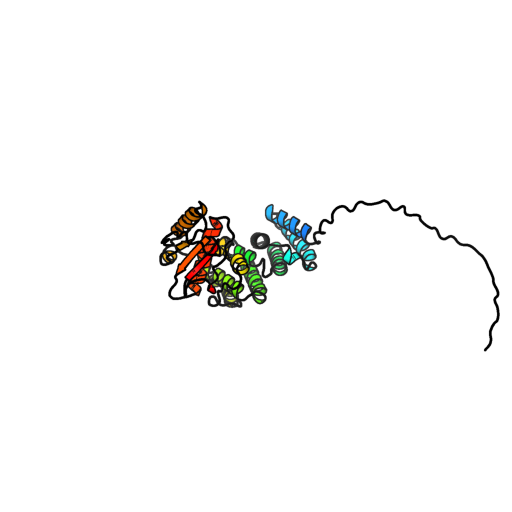140 THR A O 1
ATOM 1072 N N . ALA A 1 141 ? 4.110 -10.590 -4.842 1.00 89.88 141 ALA A N 1
ATOM 1073 C CA . ALA A 1 141 ? 4.241 -11.956 -4.352 1.00 89.88 141 ALA A CA 1
ATOM 1074 C C . ALA A 1 141 ? 5.692 -12.387 -4.137 1.00 89.88 141 ALA A C 1
ATOM 1076 O O . ALA A 1 141 ? 5.981 -13.066 -3.153 1.00 89.88 141 ALA A O 1
ATOM 1077 N N . SER A 1 142 ? 6.606 -11.959 -5.010 1.00 91.12 142 SER A N 1
ATOM 1078 C CA . SER A 1 142 ? 8.037 -12.206 -4.842 1.00 91.12 142 SER A CA 1
ATOM 1079 C C . SER A 1 142 ? 8.562 -11.555 -3.561 1.00 91.12 142 SER A C 1
ATOM 1081 O O . SER A 1 142 ? 9.205 -12.224 -2.752 1.00 91.12 142 SER A O 1
ATOM 1083 N N . VAL A 1 143 ? 8.247 -10.275 -3.338 1.00 89.50 143 VAL A N 1
ATOM 1084 C CA . VAL A 1 143 ? 8.702 -9.534 -2.149 1.00 89.50 143 VAL A CA 1
ATOM 1085 C C . VAL A 1 143 ? 8.069 -10.079 -0.870 1.00 89.50 143 VAL A C 1
ATOM 1087 O O . VAL A 1 143 ? 8.748 -10.191 0.145 1.00 89.50 143 VAL A O 1
ATOM 1090 N N . ALA A 1 144 ? 6.803 -10.504 -0.910 1.00 87.75 144 ALA A N 1
ATOM 1091 C CA . ALA A 1 144 ? 6.108 -11.049 0.257 1.00 87.75 144 ALA A CA 1
ATOM 1092 C C . ALA A 1 144 ? 6.827 -12.251 0.900 1.00 87.75 144 ALA A C 1
ATOM 1094 O O . ALA A 1 144 ? 6.668 -12.485 2.093 1.00 87.75 144 ALA A O 1
ATOM 1095 N N . THR A 1 145 ? 7.643 -12.997 0.148 1.00 85.44 145 THR A N 1
ATOM 1096 C CA . THR A 1 145 ? 8.411 -14.133 0.689 1.00 85.44 145 THR A CA 1
ATOM 1097 C C . THR A 1 145 ? 9.502 -13.732 1.684 1.00 85.44 145 THR A C 1
ATOM 1099 O O . THR A 1 145 ? 9.925 -14.568 2.480 1.00 85.44 145 THR A O 1
ATOM 1102 N N . THR A 1 146 ? 9.950 -12.475 1.658 1.00 83.00 146 THR A N 1
ATOM 1103 C CA . THR A 1 146 ? 11.008 -11.962 2.540 1.00 83.00 146 THR A CA 1
ATOM 1104 C C . THR A 1 146 ? 10.474 -11.067 3.655 1.00 83.00 146 THR A C 1
ATOM 1106 O O . THR A 1 146 ? 11.252 -10.606 4.481 1.00 83.00 146 THR A O 1
ATOM 1109 N N . MET A 1 147 ? 9.167 -10.797 3.678 1.00 81.38 147 MET A N 1
ATOM 1110 C CA . MET A 1 147 ? 8.539 -9.880 4.629 1.00 81.38 147 MET A CA 1
ATOM 1111 C C . MET A 1 147 ? 8.137 -10.580 5.937 1.00 81.38 147 MET A C 1
ATOM 1113 O O . MET A 1 147 ? 7.858 -11.783 5.939 1.00 81.38 147 MET A O 1
ATOM 1117 N N . PRO A 1 148 ? 8.002 -9.832 7.050 1.00 78.62 148 PRO A N 1
ATOM 1118 C CA . PRO A 1 148 ? 7.365 -10.344 8.260 1.00 78.62 148 PRO A CA 1
ATOM 1119 C C . PRO A 1 148 ? 5.940 -10.847 7.981 1.00 78.62 148 PRO A C 1
ATOM 1121 O O . PRO A 1 148 ? 5.174 -10.196 7.263 1.00 78.62 148 PRO A O 1
ATOM 1124 N N . SER A 1 149 ? 5.551 -11.972 8.595 1.00 75.69 149 SER A N 1
ATOM 1125 C CA . SER A 1 149 ? 4.249 -12.627 8.366 1.00 75.69 149 SER A CA 1
ATOM 1126 C C . SER A 1 149 ? 3.046 -11.711 8.598 1.00 75.69 149 SER A C 1
ATOM 1128 O O . SER A 1 149 ? 2.038 -11.829 7.901 1.00 75.69 149 SER A O 1
ATOM 1130 N N . ASP A 1 150 ? 3.157 -10.791 9.558 1.00 74.44 150 ASP A N 1
ATOM 1131 C CA . ASP A 1 150 ? 2.090 -9.857 9.918 1.00 74.44 150 ASP A CA 1
ATOM 1132 C C . ASP A 1 150 ? 1.842 -8.860 8.779 1.00 74.44 150 ASP A C 1
ATOM 1134 O O . ASP A 1 150 ? 0.692 -8.621 8.412 1.00 74.44 150 ASP A O 1
ATOM 1138 N N . VAL A 1 151 ? 2.904 -8.343 8.147 1.00 77.19 151 VAL A N 1
ATOM 1139 C CA . VAL A 1 151 ? 2.774 -7.434 6.998 1.00 77.19 151 VAL A CA 1
ATOM 1140 C C . VAL A 1 151 ? 2.145 -8.167 5.823 1.00 77.19 151 VAL A C 1
ATOM 1142 O O . VAL A 1 151 ? 1.194 -7.664 5.234 1.00 77.19 151 VAL A O 1
ATOM 1145 N N . VAL A 1 152 ? 2.596 -9.387 5.516 1.00 82.19 152 VAL A N 1
ATOM 1146 C CA . VAL A 1 152 ? 2.011 -10.181 4.422 1.00 82.19 152 VAL A CA 1
ATOM 1147 C C . VAL A 1 152 ? 0.528 -10.474 4.667 1.00 82.19 152 VAL A C 1
ATOM 1149 O O . VAL A 1 152 ? -0.263 -10.465 3.723 1.00 82.19 152 VAL A O 1
ATOM 1152 N N . ALA A 1 153 ? 0.119 -10.687 5.921 1.00 81.75 153 ALA A N 1
ATOM 1153 C CA . ALA A 1 153 ? -1.287 -10.842 6.273 1.00 81.75 153 ALA A CA 1
ATOM 1154 C C . ALA A 1 153 ? -2.093 -9.559 5.991 1.00 81.75 153 ALA A C 1
ATOM 1156 O O . ALA A 1 153 ? -3.163 -9.654 5.385 1.00 81.75 153 ALA A O 1
ATOM 1157 N N . TRP A 1 154 ? -1.570 -8.375 6.345 1.00 80.38 154 TRP A N 1
ATOM 1158 C CA . TRP A 1 154 ? -2.188 -7.083 6.008 1.00 80.38 154 TRP A CA 1
ATOM 1159 C C . TRP A 1 154 ? -2.288 -6.874 4.495 1.00 80.38 154 TRP A C 1
ATOM 1161 O O . TRP A 1 154 ? -3.341 -6.491 3.991 1.00 80.38 154 TRP A O 1
ATOM 1171 N N . LEU A 1 155 ? -1.231 -7.209 3.751 1.00 83.06 155 LEU A N 1
ATOM 1172 C CA . LEU A 1 155 ? -1.239 -7.144 2.289 1.00 83.06 155 LEU A CA 1
ATOM 1173 C C . LEU A 1 155 ? -2.319 -8.035 1.685 1.00 83.06 155 LEU A C 1
ATOM 1175 O O . LEU A 1 155 ? -3.111 -7.596 0.851 1.00 83.06 155 LEU A O 1
ATOM 1179 N N . LYS A 1 156 ? -2.376 -9.292 2.127 1.00 86.88 156 LYS A N 1
ATOM 1180 C CA . LYS A 1 156 ? -3.371 -10.249 1.651 1.00 86.88 156 LYS A CA 1
ATOM 1181 C C . LYS A 1 156 ? -4.787 -9.794 1.985 1.00 86.88 156 LYS A C 1
ATOM 1183 O O . LYS A 1 156 ? -5.672 -9.939 1.149 1.00 86.88 156 LYS A O 1
ATOM 1188 N N . ALA A 1 157 ? -5.004 -9.222 3.169 1.00 84.38 157 ALA A N 1
ATOM 1189 C CA . ALA A 1 157 ? -6.298 -8.676 3.556 1.00 84.38 157 ALA A CA 1
ATOM 1190 C C . ALA A 1 157 ? -6.750 -7.537 2.623 1.00 84.38 157 ALA A C 1
ATOM 1192 O O . ALA A 1 157 ? -7.886 -7.578 2.151 1.00 84.38 157 ALA A O 1
ATOM 1193 N N . ALA A 1 158 ? -5.865 -6.585 2.297 1.00 85.12 158 ALA A N 1
ATOM 1194 C CA . ALA A 1 158 ? -6.160 -5.516 1.336 1.00 85.12 158 ALA A CA 1
ATOM 1195 C C . ALA A 1 158 ? -6.541 -6.069 -0.048 1.00 85.12 158 ALA A C 1
ATOM 1197 O O . ALA A 1 158 ? -7.557 -5.678 -0.618 1.00 85.12 158 ALA A O 1
ATOM 1198 N N . LEU A 1 159 ? -5.748 -7.011 -0.574 1.00 85.75 159 LEU A N 1
ATOM 1199 C CA . LEU A 1 159 ? -5.948 -7.598 -1.907 1.00 85.75 159 LEU A CA 1
ATOM 1200 C C . LEU A 1 159 ? -7.209 -8.475 -2.007 1.00 85.75 159 LEU A C 1
ATOM 1202 O O . LEU A 1 159 ? -7.811 -8.583 -3.074 1.00 85.75 159 LEU A O 1
ATOM 1206 N N . VAL A 1 160 ? -7.616 -9.119 -0.910 1.00 86.38 160 VAL A N 1
ATOM 1207 C CA . VAL A 1 160 ? -8.884 -9.863 -0.850 1.00 86.38 160 VAL A CA 1
ATOM 1208 C C . VAL A 1 160 ? -10.067 -8.897 -0.815 1.00 86.38 160 VAL A C 1
ATOM 1210 O O . VAL A 1 160 ? -11.022 -9.083 -1.563 1.00 86.38 160 VAL A O 1
ATOM 1213 N N . GLN A 1 161 ? -10.003 -7.844 0.007 1.00 81.31 161 GLN A N 1
ATOM 1214 C CA . GLN A 1 161 ? -11.083 -6.853 0.106 1.00 81.31 161 GLN A CA 1
ATOM 1215 C C . GLN A 1 161 ? -11.285 -6.066 -1.190 1.00 81.31 161 GLN A C 1
ATOM 1217 O O . GLN A 1 161 ? -12.414 -5.740 -1.551 1.00 81.31 161 GLN A O 1
ATOM 1222 N N . SER A 1 162 ? -10.202 -5.804 -1.921 1.00 77.19 162 SER A N 1
ATOM 1223 C CA . SER A 1 162 ? -10.252 -5.155 -3.231 1.00 77.19 162 SER A CA 1
ATOM 1224 C C . SER A 1 162 ? -10.854 -6.026 -4.333 1.00 77.19 162 SER A C 1
ATOM 1226 O O . SER A 1 162 ? -11.110 -5.528 -5.426 1.00 77.19 162 SER A O 1
ATOM 1228 N N . ARG A 1 163 ? -11.066 -7.323 -4.063 1.00 81.31 163 ARG A N 1
ATOM 1229 C CA . ARG A 1 163 ? -11.512 -8.333 -5.032 1.00 81.31 163 ARG A CA 1
ATOM 1230 C C . ARG A 1 163 ? -10.595 -8.474 -6.247 1.00 81.31 163 ARG A C 1
ATOM 1232 O O . ARG A 1 163 ? -10.999 -9.039 -7.257 1.00 81.31 163 ARG A O 1
ATOM 1239 N N . LEU A 1 164 ? -9.335 -8.045 -6.144 1.00 78.75 164 LEU A N 1
ATOM 1240 C CA . LEU A 1 164 ? -8.341 -8.252 -7.203 1.00 78.75 164 LEU A CA 1
ATOM 1241 C C . LEU A 1 164 ? -8.120 -9.741 -7.503 1.00 78.75 164 LEU A C 1
ATOM 1243 O O . LEU A 1 164 ? -7.830 -10.110 -8.628 1.00 78.75 164 LEU A O 1
ATOM 1247 N N . GLY A 1 165 ? -8.308 -10.625 -6.521 1.00 71.50 165 GLY A N 1
ATOM 1248 C CA . GLY A 1 165 ? -8.258 -12.073 -6.753 1.00 71.50 165 GLY A CA 1
ATOM 1249 C C . GLY A 1 165 ? -9.431 -12.637 -7.574 1.00 71.50 165 GLY A C 1
ATOM 1250 O O . GLY A 1 165 ? -9.385 -13.807 -7.944 1.00 71.50 165 GLY A O 1
ATOM 1251 N N . GLU A 1 166 ? -10.478 -11.846 -7.832 1.00 80.75 166 GLU A N 1
ATOM 1252 C CA . GLU A 1 166 ? -11.670 -12.244 -8.596 1.00 80.75 166 GLU A CA 1
ATOM 1253 C C . GLU A 1 166 ? -11.618 -11.776 -10.062 1.00 80.75 166 GLU A C 1
ATOM 1255 O O . GLU A 1 166 ? -12.455 -12.198 -10.859 1.00 80.75 166 GLU A O 1
ATOM 1260 N N . THR A 1 167 ? -10.659 -10.915 -10.434 1.00 73.31 167 THR A N 1
ATOM 1261 C CA . THR A 1 167 ? -10.584 -10.321 -11.782 1.00 73.31 167 THR A CA 1
ATOM 1262 C C . THR A 1 167 ? -10.168 -11.334 -12.844 1.00 73.31 167 THR A C 1
ATOM 1264 O O . THR A 1 167 ? -10.720 -11.332 -13.943 1.00 73.31 167 THR A O 1
ATOM 1267 N N . ASP A 1 168 ? -9.230 -12.225 -12.517 1.00 80.25 168 ASP A N 1
ATOM 1268 C CA . ASP A 1 168 ? -8.825 -13.353 -13.353 1.00 80.25 168 ASP A CA 1
ATOM 1269 C C . ASP A 1 168 ? -8.181 -14.483 -12.521 1.00 80.25 168 ASP A C 1
ATOM 1271 O O . ASP A 1 168 ? -7.824 -14.317 -11.351 1.00 80.25 168 ASP A O 1
ATOM 1275 N N . ALA A 1 169 ? -8.044 -15.669 -13.126 1.00 84.81 169 ALA A N 1
ATOM 1276 C CA . ALA A 1 169 ? -7.567 -16.871 -12.439 1.00 84.81 169 ALA A CA 1
ATOM 1277 C C . ALA A 1 169 ? -6.098 -16.789 -11.982 1.00 84.81 169 ALA A C 1
ATOM 1279 O O . ALA A 1 169 ? -5.736 -17.401 -10.974 1.00 84.81 169 ALA A O 1
ATOM 1280 N N . GLU A 1 170 ? -5.252 -16.057 -12.705 1.00 84.50 170 GLU A N 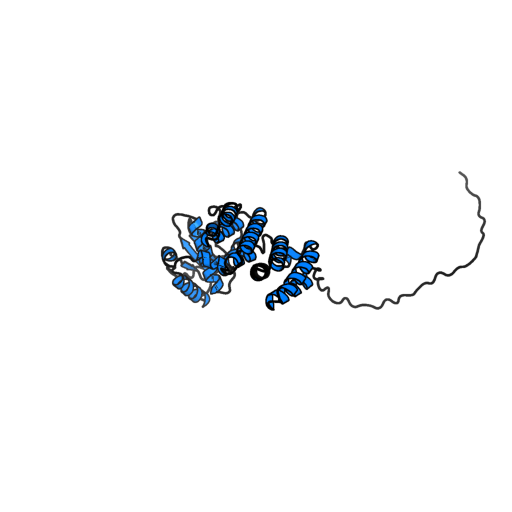1
ATOM 1281 C CA . GLU A 1 170 ? -3.840 -15.894 -12.368 1.00 84.50 170 GLU A CA 1
ATOM 1282 C C . GLU A 1 170 ? -3.679 -14.924 -11.194 1.00 84.50 170 GLU A C 1
ATOM 1284 O O . GLU A 1 170 ? -2.976 -15.240 -10.231 1.00 84.50 170 GLU A O 1
ATOM 1289 N N . ALA A 1 171 ? -4.413 -13.808 -11.201 1.00 84.62 171 ALA A N 1
ATOM 1290 C CA . ALA A 1 171 ? -4.503 -12.907 -10.058 1.00 84.62 171 ALA A CA 1
ATOM 1291 C C . ALA A 1 171 ? -5.004 -13.646 -8.806 1.00 84.62 171 ALA A C 1
ATOM 1293 O O . ALA A 1 171 ? -4.379 -13.576 -7.742 1.00 84.62 171 ALA A O 1
ATOM 1294 N N . GLY A 1 172 ? -6.064 -14.452 -8.945 1.00 85.62 172 GLY A N 1
ATOM 1295 C CA . GLY A 1 172 ? -6.577 -15.302 -7.871 1.00 85.62 172 GLY A CA 1
ATOM 1296 C C . GLY A 1 172 ? -5.539 -16.296 -7.339 1.00 85.62 172 GLY A C 1
ATOM 1297 O O . GLY A 1 172 ? -5.407 -16.470 -6.124 1.00 85.62 172 GLY A O 1
ATOM 1298 N N . ARG A 1 173 ? -4.749 -16.924 -8.218 1.00 88.19 173 ARG A N 1
ATOM 1299 C CA . ARG A 1 173 ? -3.659 -17.834 -7.826 1.00 88.19 173 ARG A CA 1
ATOM 1300 C C . ARG A 1 173 ? -2.577 -17.107 -7.027 1.00 88.19 173 ARG A C 1
ATOM 1302 O O . ARG A 1 173 ? -2.133 -17.631 -6.004 1.00 88.19 173 ARG A O 1
ATOM 1309 N N . ILE A 1 174 ? -2.175 -15.914 -7.465 1.00 86.81 174 ILE A N 1
ATOM 1310 C CA . ILE A 1 174 ? -1.138 -15.113 -6.806 1.00 86.81 174 ILE A CA 1
ATOM 1311 C C . ILE A 1 174 ? -1.603 -14.656 -5.419 1.00 86.81 174 ILE A C 1
ATOM 1313 O O . ILE A 1 174 ? -0.914 -14.917 -4.434 1.00 86.81 174 ILE A O 1
ATOM 1317 N N . VAL A 1 175 ? -2.790 -14.044 -5.318 1.00 86.62 175 VAL A N 1
ATOM 1318 C CA . VAL A 1 175 ? -3.340 -13.545 -4.043 1.00 86.62 175 VAL A CA 1
ATOM 1319 C C . VAL A 1 175 ? -3.488 -14.681 -3.026 1.00 86.62 175 VAL A C 1
ATOM 1321 O O . VAL A 1 175 ? -3.112 -14.538 -1.859 1.00 86.62 175 VAL A O 1
ATOM 1324 N N . ASN A 1 176 ? -3.971 -15.849 -3.461 1.00 85.56 176 ASN A N 1
ATOM 1325 C CA . ASN A 1 176 ? -4.095 -17.017 -2.589 1.00 85.56 176 ASN A CA 1
ATOM 1326 C C . ASN A 1 176 ? -2.736 -17.594 -2.163 1.00 85.56 176 ASN A C 1
ATOM 1328 O O . ASN A 1 176 ? -2.616 -18.063 -1.026 1.00 85.56 176 ASN A O 1
ATOM 1332 N N . GLY A 1 177 ? -1.726 -17.517 -3.035 1.00 84.56 177 GLY A N 1
ATOM 1333 C CA . GLY A 1 177 ? -0.368 -18.017 -2.815 1.00 84.56 177 GLY A CA 1
ATOM 1334 C C . GLY A 1 177 ? 0.524 -17.158 -1.910 1.00 84.56 177 GLY A C 1
ATOM 1335 O O . GLY A 1 177 ? 1.584 -17.633 -1.509 1.00 84.56 177 GLY A O 1
ATOM 1336 N N . LEU A 1 178 ? 0.121 -15.931 -1.553 1.00 85.69 178 LEU A N 1
ATOM 1337 C CA . LEU A 1 178 ? 0.876 -15.085 -0.617 1.00 85.69 178 LEU A CA 1
ATOM 1338 C C . LEU A 1 178 ? 1.069 -15.778 0.746 1.00 85.69 178 LEU A C 1
ATOM 1340 O O . LEU A 1 178 ? 0.104 -16.299 1.323 1.00 85.69 178 LEU A O 1
ATOM 1344 N N . VAL A 1 179 ? 2.310 -15.743 1.258 1.00 73.81 179 VAL A N 1
ATOM 1345 C CA . VAL A 1 179 ? 2.774 -16.392 2.502 1.00 73.81 179 VAL A CA 1
ATOM 1346 C C . VAL A 1 179 ? 2.265 -15.632 3.730 1.00 73.81 179 VAL A C 1
ATOM 1348 O O . VAL A 1 179 ? 2.969 -14.883 4.392 1.00 73.81 179 VAL A O 1
ATOM 1351 N N . GLY A 1 180 ? 0.984 -15.793 4.014 1.00 69.88 180 GLY A N 1
ATOM 1352 C CA . GLY A 1 180 ? 0.295 -15.153 5.124 1.00 69.88 180 GLY A CA 1
ATOM 1353 C C . GLY A 1 180 ? -1.173 -15.524 5.050 1.00 69.88 180 GLY A C 1
ATOM 1354 O O . GLY A 1 180 ? -1.731 -15.693 3.962 1.00 69.88 180 GLY A O 1
ATOM 1355 N N . SER A 1 181 ? -1.818 -15.718 6.193 1.00 70.50 181 SER A N 1
ATOM 1356 C CA . SER A 1 181 ? -3.262 -15.936 6.215 1.00 70.50 181 SER A CA 1
ATOM 1357 C C . SER A 1 181 ? -3.945 -14.662 6.693 1.00 70.50 181 SER A C 1
ATOM 1359 O O . SER A 1 181 ? -3.417 -13.960 7.547 1.00 70.50 181 SER A O 1
ATOM 1361 N N . VAL A 1 182 ? -5.163 -14.388 6.226 1.00 74.38 182 VAL A N 1
ATOM 1362 C CA . VAL A 1 182 ? -5.974 -13.306 6.818 1.00 74.38 182 VAL A CA 1
ATOM 1363 C C . VAL A 1 182 ? -6.261 -13.594 8.304 1.00 74.38 182 VAL A C 1
ATOM 1365 O O . VAL A 1 182 ? -6.618 -12.694 9.037 1.00 74.38 182 VAL A O 1
ATOM 1368 N N . LYS A 1 183 ? -6.038 -14.830 8.787 1.00 65.94 183 LYS A N 1
ATOM 1369 C CA . LYS A 1 183 ? -6.143 -15.226 10.201 1.00 65.94 183 LYS A CA 1
ATOM 1370 C C . LYS A 1 183 ? -4.893 -14.949 11.043 1.00 65.94 183 LYS A C 1
ATOM 1372 O O . LYS A 1 183 ? -4.891 -15.275 12.227 1.00 65.94 183 LYS A O 1
ATOM 1377 N N . THR A 1 184 ? -3.834 -14.397 10.454 1.00 67.69 184 THR A N 1
ATOM 1378 C CA . THR A 1 184 ? -2.581 -14.063 11.148 1.00 67.69 184 THR A CA 1
ATOM 1379 C C . THR A 1 184 ? -2.344 -12.559 11.221 1.00 67.69 184 THR A C 1
ATOM 1381 O O . THR A 1 184 ? -1.211 -12.159 11.462 1.00 67.69 184 THR A O 1
ATOM 1384 N N . LEU A 1 185 ? -3.367 -11.708 11.021 1.00 68.50 185 LEU A N 1
ATOM 1385 C CA . LEU A 1 185 ? -3.183 -10.281 11.300 1.00 68.50 185 LEU A CA 1
ATOM 1386 C C . LEU A 1 185 ? -2.780 -10.133 12.762 1.00 68.50 185 LEU A C 1
ATOM 1388 O O . LEU A 1 185 ? -3.357 -10.758 13.657 1.00 68.50 185 LEU A O 1
ATOM 1392 N N . SER A 1 186 ? -1.758 -9.322 12.977 1.00 69.25 186 SER A N 1
ATOM 1393 C CA . SER A 1 186 ? -1.176 -9.076 14.280 1.00 69.25 186 SER A CA 1
ATOM 1394 C C . SER A 1 186 ? -0.517 -7.697 14.283 1.00 69.25 186 SER A C 1
ATOM 1396 O O . SER A 1 186 ? -0.352 -7.043 13.249 1.00 69.25 186 SER A O 1
ATOM 1398 N N . VAL A 1 187 ? -0.238 -7.226 15.494 1.00 64.25 187 VAL A N 1
ATOM 1399 C CA . VAL A 1 187 ? 0.147 -5.853 15.826 1.00 64.25 187 VAL A CA 1
ATOM 1400 C C . VAL A 1 187 ? 1.504 -5.831 16.533 1.00 64.25 187 VAL A C 1
ATOM 1402 O O . VAL A 1 187 ? 1.760 -5.043 17.440 1.00 64.25 187 VAL A O 1
ATOM 1405 N N . THR A 1 188 ? 2.381 -6.767 16.188 1.00 64.75 188 THR A N 1
ATOM 1406 C CA . THR A 1 188 ? 3.661 -6.931 16.890 1.00 64.75 188 THR A CA 1
ATOM 1407 C C . THR A 1 188 ? 4.614 -5.751 16.673 1.00 64.75 188 THR A C 1
ATOM 1409 O O . THR A 1 188 ? 5.480 -5.509 17.514 1.00 64.75 188 THR A O 1
ATOM 1412 N N . SER A 1 189 ? 4.412 -4.972 15.605 1.00 65.25 189 SER A N 1
ATOM 1413 C CA . SER A 1 189 ? 5.226 -3.819 15.217 1.00 65.25 189 SER A CA 1
ATOM 1414 C C . SER A 1 189 ? 4.338 -2.674 14.698 1.00 65.25 189 SER A C 1
ATOM 1416 O O . SER A 1 189 ? 3.682 -2.823 13.665 1.00 65.25 189 SER A O 1
ATOM 1418 N N . PRO A 1 190 ? 4.296 -1.510 15.380 1.00 66.94 190 PRO A N 1
ATOM 1419 C CA . PRO A 1 190 ? 3.527 -0.354 14.913 1.00 66.94 190 PRO A CA 1
ATOM 1420 C C . PRO A 1 190 ? 3.982 0.179 13.548 1.00 66.94 190 PRO A C 1
ATOM 1422 O O . PRO A 1 190 ? 3.147 0.555 12.733 1.00 66.94 190 PRO A O 1
ATOM 1425 N N . ALA A 1 191 ? 5.292 0.150 13.272 1.00 67.56 191 ALA A N 1
ATOM 1426 C CA . ALA A 1 191 ? 5.842 0.595 11.992 1.00 67.56 191 ALA A CA 1
ATOM 1427 C C . ALA A 1 191 ? 5.320 -0.256 10.823 1.00 67.56 191 ALA A C 1
ATOM 1429 O O . ALA A 1 191 ? 5.032 0.262 9.751 1.00 67.56 191 ALA A O 1
ATOM 1430 N N . ASP A 1 192 ? 5.147 -1.558 11.043 1.00 68.19 192 ASP A N 1
ATOM 1431 C CA . ASP A 1 192 ? 4.674 -2.495 10.025 1.00 68.19 192 ASP A CA 1
ATOM 1432 C C . ASP A 1 192 ? 3.177 -2.350 9.721 1.00 68.19 192 ASP A C 1
ATOM 1434 O O . ASP A 1 192 ? 2.758 -2.530 8.578 1.00 68.19 192 ASP A O 1
ATOM 1438 N N . PHE A 1 193 ? 2.382 -1.953 10.715 1.00 69.94 193 PHE A N 1
ATOM 1439 C CA . PHE A 1 193 ? 0.982 -1.575 10.520 1.00 69.94 193 PHE A CA 1
ATOM 1440 C C . PHE A 1 193 ? 0.852 -0.272 9.716 1.00 69.94 193 PHE A C 1
ATOM 1442 O O . PHE A 1 193 ? 0.081 -0.201 8.757 1.00 69.94 193 PHE A O 1
ATOM 1449 N N . GLU A 1 194 ? 1.638 0.749 10.072 1.00 72.75 194 GLU A N 1
ATOM 1450 C CA . GLU A 1 194 ? 1.614 2.059 9.414 1.00 72.75 194 GLU A CA 1
ATOM 1451 C C . GLU A 1 194 ? 1.998 1.987 7.928 1.00 72.75 194 GLU A C 1
ATOM 1453 O O . GLU A 1 194 ? 1.419 2.714 7.119 1.00 72.75 194 GLU A O 1
ATOM 1458 N N . LYS A 1 195 ? 2.931 1.097 7.557 1.00 74.44 195 LYS A N 1
ATOM 1459 C CA . LYS A 1 195 ? 3.472 0.976 6.190 1.00 74.44 195 LYS A CA 1
ATOM 1460 C C . LYS A 1 195 ? 2.400 0.855 5.106 1.00 74.44 195 LYS A C 1
ATOM 1462 O O . LYS A 1 195 ? 2.535 1.483 4.059 1.00 74.44 195 LYS A O 1
ATOM 1467 N N . CYS A 1 196 ? 1.358 0.053 5.330 1.00 75.75 196 CYS A N 1
ATOM 1468 C CA . CYS A 1 196 ? 0.345 -0.196 4.303 1.00 75.75 196 CYS A CA 1
ATOM 1469 C C . CYS A 1 196 ? -1.018 0.431 4.619 1.00 75.75 196 CYS A C 1
ATOM 1471 O O . CYS A 1 196 ? -1.691 0.894 3.704 1.00 75.75 196 CYS A O 1
ATOM 1473 N N . VAL A 1 197 ? -1.438 0.475 5.888 1.00 78.81 197 VAL A N 1
ATOM 1474 C CA . VAL A 1 197 ? -2.782 0.959 6.265 1.00 78.81 197 VAL A CA 1
ATOM 1475 C C . VAL A 1 197 ? -2.948 2.463 6.025 1.00 78.81 197 VAL A C 1
ATOM 1477 O O . VAL A 1 197 ? -4.052 2.918 5.733 1.00 78.81 197 VAL A O 1
ATOM 1480 N N . ASN A 1 198 ? -1.858 3.232 6.099 1.00 76.06 198 ASN A N 1
ATOM 1481 C CA . ASN A 1 198 ? -1.893 4.684 5.914 1.00 76.06 198 ASN A CA 1
ATOM 1482 C C . ASN A 1 198 ? -1.954 5.125 4.445 1.00 76.06 198 ASN A C 1
ATOM 1484 O O . ASN A 1 198 ? -2.104 6.320 4.183 1.00 76.06 198 ASN A O 1
ATOM 1488 N N . LEU A 1 199 ? -1.814 4.205 3.486 1.00 80.19 199 LEU A N 1
ATOM 1489 C CA . LEU A 1 199 ? -1.915 4.550 2.071 1.00 80.19 199 LEU A CA 1
ATOM 1490 C C . LEU A 1 199 ? -3.390 4.740 1.680 1.00 80.19 199 LEU A C 1
ATOM 1492 O O . LEU A 1 199 ? -4.230 3.971 2.150 1.00 80.19 199 LEU A O 1
ATOM 1496 N N . PRO A 1 200 ? -3.742 5.768 0.882 1.00 79.69 200 PRO A N 1
ATOM 1497 C CA . PRO A 1 200 ? -5.132 6.167 0.673 1.00 79.69 200 PRO A CA 1
ATOM 1498 C C . PRO A 1 200 ? -6.063 5.035 0.236 1.00 79.69 200 PRO A C 1
ATOM 1500 O O . PRO A 1 200 ? -7.062 4.800 0.920 1.00 79.69 200 PRO A O 1
ATOM 1503 N N . ASN A 1 201 ? -5.753 4.336 -0.854 1.00 84.81 201 ASN A N 1
ATOM 1504 C CA . ASN A 1 201 ? -6.605 3.316 -1.451 1.00 84.81 201 ASN A CA 1
ATOM 1505 C C . ASN A 1 201 ? -6.644 2.064 -0.580 1.00 84.81 201 ASN A C 1
ATOM 1507 O O . ASN A 1 201 ? -7.740 1.604 -0.244 1.00 84.81 201 ASN A O 1
ATOM 1511 N N . ILE A 1 202 ? -5.480 1.576 -0.133 1.00 82.88 202 ILE A N 1
ATOM 1512 C CA . ILE A 1 202 ? -5.393 0.445 0.803 1.00 82.88 202 ILE A CA 1
ATOM 1513 C C . ILE A 1 202 ? -6.204 0.744 2.067 1.00 82.88 202 ILE A C 1
ATOM 1515 O O . ILE A 1 202 ? -7.076 -0.039 2.439 1.00 82.88 202 ILE A O 1
ATOM 1519 N N . GLY A 1 203 ? -5.992 1.902 2.687 1.00 81.94 203 GLY A N 1
ATOM 1520 C CA . GLY A 1 203 ? -6.710 2.339 3.878 1.00 81.94 203 GLY A CA 1
ATOM 1521 C C . GLY A 1 203 ? -8.229 2.357 3.687 1.00 81.94 203 GLY A C 1
ATOM 1522 O O . GLY A 1 203 ? -8.959 1.807 4.515 1.00 81.94 203 GLY A O 1
ATOM 1523 N N . SER A 1 204 ? -8.733 2.909 2.571 1.00 81.81 204 SER A N 1
ATOM 1524 C CA . SER A 1 204 ? -10.186 2.924 2.306 1.00 81.81 204 SER A CA 1
ATOM 1525 C C . SER A 1 204 ? -10.812 1.544 2.209 1.00 81.81 204 SER A C 1
ATOM 1527 O O . SER A 1 204 ? -11.991 1.403 2.531 1.00 81.81 204 SER A O 1
ATOM 1529 N N . THR A 1 205 ? -10.065 0.531 1.774 1.00 84.62 205 THR A N 1
ATOM 1530 C CA . THR A 1 205 ? -10.638 -0.810 1.566 1.00 84.62 205 THR A CA 1
ATOM 1531 C C . THR A 1 205 ? -11.113 -1.449 2.857 1.00 84.62 205 THR A C 1
ATOM 1533 O O . THR A 1 205 ? -12.054 -2.240 2.849 1.00 84.62 205 THR A O 1
ATOM 1536 N N . TYR A 1 206 ? -10.520 -1.051 3.982 1.00 84.75 206 TYR A N 1
ATOM 1537 C CA . TYR A 1 206 ? -10.899 -1.539 5.299 1.00 84.75 206 TYR A CA 1
ATOM 1538 C C . TYR A 1 206 ? -12.144 -0.846 5.861 1.00 84.75 206 TYR A C 1
ATOM 1540 O O . TYR A 1 206 ? -12.843 -1.437 6.687 1.00 84.75 206 TYR A O 1
ATOM 1548 N N . ILE A 1 207 ? -12.449 0.381 5.412 1.00 86.88 207 ILE A N 1
ATOM 1549 C CA . ILE A 1 207 ? -13.592 1.167 5.907 1.00 86.88 207 ILE A CA 1
ATOM 1550 C C . ILE A 1 207 ? -14.906 0.424 5.644 1.00 86.88 207 ILE A C 1
ATOM 1552 O O . ILE A 1 207 ? -15.756 0.351 6.532 1.00 86.88 207 ILE A O 1
ATOM 1556 N N . GLY A 1 208 ? -15.038 -0.204 4.471 1.00 81.44 208 GLY A N 1
ATOM 1557 C CA . GLY A 1 208 ? -16.205 -1.012 4.119 1.00 81.44 208 GLY A CA 1
ATOM 1558 C C . GLY A 1 208 ? -17.516 -0.214 4.098 1.00 81.44 208 GLY A C 1
ATOM 1559 O O . GLY A 1 208 ? -17.526 1.002 3.905 1.00 81.44 208 GLY A O 1
ATOM 1560 N N . ASN A 1 209 ? -18.649 -0.904 4.269 1.00 84.88 209 ASN A N 1
ATOM 1561 C CA . ASN A 1 209 ? -19.965 -0.267 4.285 1.00 84.88 209 ASN A CA 1
ATOM 1562 C C . ASN A 1 209 ? -20.253 0.362 5.665 1.00 84.88 209 ASN A C 1
ATOM 1564 O O . ASN A 1 209 ? -20.080 -0.319 6.679 1.00 84.88 209 ASN A O 1
ATOM 1568 N N . PRO A 1 210 ? -20.797 1.593 5.741 1.00 87.38 210 PRO A N 1
ATOM 1569 C CA . PRO A 1 210 ? -21.200 2.203 7.008 1.00 87.38 210 PRO A CA 1
ATOM 1570 C C . PRO A 1 210 ? -22.119 1.331 7.872 1.00 87.38 210 PRO A C 1
ATOM 1572 O O . PRO A 1 210 ? -22.003 1.349 9.093 1.00 87.38 210 PRO A O 1
ATOM 1575 N N . ARG A 1 211 ? -23.005 0.523 7.271 1.00 85.62 211 ARG A N 1
ATOM 1576 C CA . ARG A 1 211 ? -23.875 -0.408 8.018 1.00 85.62 211 ARG A CA 1
ATOM 1577 C C . ARG A 1 211 ? -23.081 -1.470 8.774 1.00 85.62 211 ARG A C 1
ATOM 1579 O O . ARG A 1 211 ? -23.451 -1.810 9.893 1.00 85.62 211 ARG A O 1
ATOM 1586 N N . ASP A 1 212 ? -21.979 -1.937 8.197 1.00 83.75 212 ASP A N 1
ATOM 1587 C CA . ASP A 1 212 ? -21.101 -2.916 8.837 1.00 83.75 212 ASP A CA 1
ATOM 1588 C C . ASP A 1 212 ? -20.335 -2.280 10.002 1.00 83.75 212 ASP A C 1
ATOM 1590 O O . ASP A 1 212 ? -19.951 -2.974 10.935 1.00 83.75 212 ASP A O 1
ATOM 1594 N N . ASN A 1 213 ? -20.123 -0.960 9.980 1.00 86.88 213 ASN A N 1
ATOM 1595 C CA . ASN A 1 213 ? -19.436 -0.225 11.045 1.00 86.88 213 ASN A CA 1
ATOM 1596 C C . ASN A 1 213 ? -20.352 0.108 12.236 1.00 86.88 213 ASN A C 1
ATOM 1598 O O . ASN A 1 213 ? -19.864 0.251 13.356 1.00 86.88 213 ASN A O 1
ATOM 1602 N N . GLN A 1 214 ? -21.674 0.162 12.041 1.00 84.50 214 GLN A N 1
ATOM 1603 C CA . GLN A 1 214 ? -22.637 0.550 13.089 1.00 84.50 214 GLN A CA 1
ATOM 1604 C C . GLN A 1 214 ? -22.673 -0.400 14.288 1.00 84.50 214 GLN A C 1
ATOM 1606 O O . GLN A 1 214 ? -22.999 0.022 15.399 1.00 84.50 214 GLN A O 1
ATOM 1611 N N . VAL A 1 215 ? -22.326 -1.675 14.088 1.00 82.81 215 VAL A N 1
ATOM 1612 C CA . VAL A 1 215 ? -22.265 -2.660 15.180 1.00 82.81 215 VAL A CA 1
ATOM 1613 C C . VAL A 1 215 ? -21.078 -2.415 16.119 1.00 82.81 215 VAL A C 1
ATOM 1615 O O . VAL A 1 215 ? -21.059 -2.933 17.235 1.00 82.81 215 VAL A O 1
ATOM 1618 N N . PHE A 1 216 ? -20.105 -1.598 15.703 1.00 81.75 216 PHE A N 1
ATOM 1619 C CA . PHE A 1 216 ? -18.913 -1.277 16.475 1.00 81.75 216 PHE A CA 1
ATOM 1620 C C . PHE A 1 216 ? -19.122 0.021 17.251 1.00 81.75 216 PHE A C 1
ATOM 1622 O O . PHE A 1 216 ? -19.243 1.118 16.699 1.00 81.75 216 PHE A O 1
ATOM 1629 N N . SER A 1 217 ? -19.164 -0.123 18.573 1.00 83.50 217 SER A N 1
ATOM 1630 C CA . SER A 1 217 ? -19.185 1.006 19.496 1.00 83.50 217 SER A CA 1
ATOM 1631 C C . SER A 1 217 ? -17.759 1.448 19.792 1.00 83.50 217 SER A C 1
ATOM 1633 O O . SER A 1 217 ? -17.004 0.681 20.391 1.00 83.50 217 SER A O 1
ATOM 1635 N N . VAL A 1 218 ? -17.417 2.668 19.382 1.00 86.31 218 VAL A N 1
ATOM 1636 C CA . VAL A 1 218 ? -16.084 3.248 19.578 1.00 86.31 218 VAL A CA 1
ATOM 1637 C C . VAL A 1 218 ? -16.101 4.291 20.696 1.00 86.31 218 VAL A C 1
ATOM 1639 O O . VAL A 1 218 ? -17.086 5.014 20.880 1.00 86.31 218 VAL A O 1
ATOM 1642 N N . PHE A 1 219 ? -15.003 4.368 21.432 1.00 85.56 219 PHE A N 1
ATOM 1643 C CA . PHE A 1 219 ? -14.737 5.333 22.491 1.00 85.56 219 PHE A CA 1
ATOM 1644 C C . PHE A 1 219 ? -13.478 6.095 22.118 1.00 85.56 219 PHE A C 1
ATOM 1646 O O . PHE A 1 219 ? -12.474 5.479 21.778 1.00 85.56 219 PHE A O 1
ATOM 1653 N N . ILE A 1 220 ? -13.541 7.423 22.136 1.00 83.44 220 ILE A N 1
ATOM 1654 C CA . ILE A 1 220 ? -12.370 8.251 21.850 1.00 83.44 220 ILE A CA 1
ATOM 1655 C C . ILE A 1 220 ? -11.778 8.689 23.185 1.00 83.44 220 ILE A C 1
ATOM 1657 O O . ILE A 1 220 ? -12.470 9.266 24.018 1.00 83.44 220 ILE A O 1
ATOM 1661 N N . HIS A 1 221 ? -10.503 8.418 23.389 1.00 79.19 221 HIS A N 1
ATOM 1662 C CA . HIS A 1 221 ? -9.741 8.840 24.552 1.00 79.19 221 HIS A CA 1
ATOM 1663 C C . HIS A 1 221 ? -8.881 10.017 24.118 1.00 79.19 221 HIS A C 1
ATOM 1665 O O . HIS A 1 221 ? -8.161 9.914 23.125 1.00 79.19 221 HIS A O 1
ATOM 1671 N N . SER A 1 222 ? -8.955 11.144 24.822 1.00 69.38 222 SER A N 1
ATOM 1672 C CA . SER A 1 222 ? -8.094 12.289 24.518 1.00 69.38 222 SER A CA 1
ATOM 1673 C C . SER A 1 222 ? -7.249 12.665 25.720 1.00 69.38 222 SER A C 1
ATOM 1675 O O . SER A 1 222 ? -7.759 12.854 26.825 1.00 69.38 222 SER A O 1
ATOM 1677 N N . SER A 1 223 ? -5.939 12.787 25.505 1.00 57.81 223 SER A N 1
ATOM 1678 C CA . SER A 1 223 ? -5.038 13.299 26.542 1.00 57.81 223 SER A CA 1
ATOM 1679 C C . SER A 1 223 ? -5.124 14.826 26.691 1.00 57.81 223 SER A C 1
ATOM 1681 O O . SER A 1 223 ? -4.661 15.355 27.704 1.00 57.81 223 SER A O 1
ATOM 1683 N N . GLN A 1 224 ? -5.745 15.524 25.726 1.00 53.44 224 GLN A N 1
ATOM 1684 C CA . GLN A 1 224 ? -6.032 16.962 25.735 1.00 53.44 224 GLN A CA 1
ATOM 1685 C C . GLN A 1 224 ? -7.302 17.268 24.922 1.00 53.44 224 GLN A C 1
ATOM 1687 O O . GLN A 1 224 ? -7.511 16.701 23.851 1.00 53.44 224 GLN A O 1
ATOM 1692 N N . GLY A 1 225 ? -8.140 18.182 25.423 1.00 57.25 225 GLY A N 1
ATOM 1693 C CA . GLY A 1 225 ? -9.322 18.665 24.706 1.00 57.25 225 GLY A CA 1
ATOM 1694 C C . GLY A 1 225 ? -8.903 19.475 23.482 1.00 57.25 225 GLY A C 1
ATOM 1695 O O . GLY A 1 225 ? -8.419 20.592 23.633 1.00 57.25 225 GLY A O 1
ATOM 1696 N N . ASN A 1 226 ? -9.069 18.900 22.290 1.00 62.12 226 ASN A N 1
ATOM 1697 C CA . ASN A 1 226 ? -8.525 19.441 21.046 1.00 62.12 226 ASN A CA 1
ATOM 1698 C C . ASN A 1 226 ? -9.509 19.282 19.882 1.00 62.12 226 ASN A C 1
ATOM 1700 O O . ASN A 1 226 ? -10.266 18.313 19.814 1.00 62.12 226 ASN A O 1
ATOM 1704 N N . SER A 1 227 ? -9.448 20.209 18.924 1.00 68.50 227 SER A N 1
ATOM 1705 C CA . SER A 1 227 ? -10.203 20.190 17.659 1.00 68.50 227 SER A CA 1
ATOM 1706 C C . SER A 1 227 ? -10.048 18.887 16.863 1.00 68.50 227 SER A C 1
ATOM 1708 O O . SER A 1 227 ? -10.954 18.506 16.126 1.00 68.50 227 SER A O 1
ATOM 1710 N N . GLU A 1 228 ? -8.936 18.177 17.051 1.00 76.19 228 GLU A N 1
ATOM 1711 C CA . GLU A 1 228 ? -8.649 16.862 16.461 1.00 76.19 228 GLU A CA 1
ATOM 1712 C C . GLU A 1 228 ? -9.630 15.780 16.933 1.00 76.19 228 GLU A C 1
ATOM 1714 O O . GLU A 1 228 ? -10.013 14.915 16.154 1.00 76.19 228 GLU A O 1
ATOM 1719 N N . VAL A 1 229 ? -10.097 15.845 18.184 1.00 78.69 229 VAL A N 1
ATOM 1720 C CA . VAL A 1 229 ? -11.040 14.867 18.751 1.00 78.69 229 VAL A CA 1
ATOM 1721 C C . VAL A 1 229 ? -12.420 15.012 18.121 1.00 78.69 229 VAL A C 1
ATOM 1723 O O . VAL A 1 229 ? -13.058 14.013 17.795 1.00 78.69 229 VAL A O 1
ATOM 1726 N N . GLU A 1 230 ? -12.884 16.247 17.915 1.00 82.38 230 GLU A N 1
ATOM 1727 C CA . GLU A 1 230 ? -14.162 16.489 17.241 1.00 82.38 230 GLU A CA 1
ATOM 1728 C C . GLU A 1 230 ? -14.079 16.162 15.744 1.00 82.38 230 GLU A C 1
ATOM 1730 O O . GLU A 1 230 ? -15.033 15.601 15.204 1.00 82.38 230 GLU A O 1
ATOM 1735 N N . ALA A 1 231 ? -12.939 16.422 15.089 1.00 85.12 231 ALA A N 1
ATOM 1736 C CA . ALA A 1 231 ? -12.693 15.980 13.715 1.00 85.12 231 ALA A CA 1
ATOM 1737 C C . ALA A 1 231 ? -12.720 14.445 13.607 1.00 85.12 231 ALA A C 1
ATOM 1739 O O . ALA A 1 231 ? -13.489 13.896 12.818 1.00 85.12 231 ALA A O 1
ATOM 1740 N N . ALA A 1 232 ? -11.978 13.748 14.473 1.00 85.81 232 ALA A N 1
ATOM 1741 C CA . ALA A 1 232 ? -11.960 12.290 14.554 1.00 85.81 232 ALA A CA 1
ATOM 1742 C C . ALA A 1 232 ? -13.358 11.711 14.812 1.00 85.81 232 ALA A C 1
ATOM 1744 O O . ALA A 1 232 ? -13.808 10.803 14.115 1.00 85.81 232 ALA A O 1
ATOM 1745 N N . LYS A 1 233 ? -14.084 12.264 15.787 1.00 88.31 233 LYS A N 1
ATOM 1746 C CA . LYS A 1 233 ? -15.458 11.868 16.110 1.00 88.31 233 LYS A CA 1
ATOM 1747 C C . LYS A 1 233 ? -16.388 12.027 14.920 1.00 88.31 233 LYS A C 1
ATOM 1749 O O . LYS A 1 233 ? -17.114 11.088 14.596 1.00 88.31 233 LYS A O 1
ATOM 1754 N N . LYS A 1 234 ? -16.369 13.195 14.275 1.00 90.19 234 LYS A N 1
ATOM 1755 C CA . LYS A 1 234 ? -17.189 13.472 13.097 1.00 90.19 234 LYS A CA 1
ATOM 1756 C C . LYS A 1 234 ? -16.891 12.465 11.987 1.00 90.19 234 LYS A C 1
ATOM 1758 O O . LYS A 1 234 ? -17.819 11.828 11.498 1.00 90.19 234 LYS A O 1
ATOM 1763 N N . ALA A 1 235 ? -15.619 12.257 11.665 1.00 90.06 235 ALA A N 1
ATOM 1764 C CA . ALA A 1 235 ? -15.201 11.339 10.614 1.00 90.06 235 ALA A CA 1
ATOM 1765 C C . ALA A 1 235 ? -15.596 9.881 10.891 1.00 90.06 235 ALA A C 1
ATOM 1767 O O . ALA A 1 235 ? -16.098 9.182 10.011 1.00 90.06 235 ALA A O 1
ATOM 1768 N N . LEU A 1 236 ? -15.438 9.417 12.135 1.00 91.25 236 LEU A N 1
ATOM 1769 C CA . LEU A 1 236 ? -15.856 8.074 12.541 1.00 91.25 236 LEU A CA 1
ATOM 1770 C C . LEU A 1 236 ? -17.376 7.898 12.438 1.00 91.25 236 LEU A C 1
ATOM 1772 O O . LEU A 1 236 ? -17.842 6.861 11.962 1.00 91.25 236 LEU A O 1
ATOM 1776 N N . MET A 1 237 ? -18.153 8.907 12.840 1.00 91.81 237 MET A N 1
ATOM 1777 C CA . MET A 1 237 ? -19.612 8.888 12.697 1.00 91.81 237 MET A CA 1
ATOM 1778 C C . MET A 1 237 ? -20.047 8.887 11.226 1.00 91.81 237 MET A C 1
ATOM 1780 O O . MET A 1 237 ? -20.947 8.131 10.865 1.00 91.81 237 MET A O 1
ATOM 1784 N N . GLU A 1 238 ? -19.400 9.681 10.367 1.00 91.81 238 GLU A N 1
ATOM 1785 C CA . GLU A 1 238 ? -19.656 9.707 8.917 1.00 91.81 238 GLU A CA 1
ATOM 1786 C C . GLU A 1 238 ? -19.321 8.364 8.251 1.00 91.81 238 GLU A C 1
ATOM 1788 O O . GLU A 1 238 ? -20.061 7.898 7.384 1.00 91.81 238 GLU A O 1
ATOM 1793 N N . ALA A 1 239 ? -18.278 7.680 8.725 1.00 89.12 239 ALA A N 1
ATOM 1794 C CA . ALA A 1 239 ? -17.945 6.316 8.320 1.00 89.12 239 ALA A CA 1
ATOM 1795 C C . ALA A 1 239 ? -18.886 5.239 8.906 1.00 89.12 239 ALA A C 1
ATOM 1797 O O . ALA A 1 239 ? -18.733 4.055 8.600 1.00 89.12 239 ALA A O 1
ATOM 1798 N N . GLY A 1 240 ? -19.870 5.621 9.729 1.00 91.69 240 GLY A N 1
ATOM 1799 C CA . GLY A 1 240 ? -20.910 4.742 10.268 1.00 91.69 240 GLY A CA 1
ATOM 1800 C C . GLY A 1 240 ? -20.618 4.130 11.638 1.00 91.69 240 GLY A C 1
ATOM 1801 O O . GLY A 1 240 ? -21.421 3.327 12.106 1.00 91.69 240 GLY A O 1
ATOM 1802 N N . PHE A 1 241 ? -19.518 4.486 12.307 1.00 90.62 241 PHE A N 1
ATOM 1803 C CA . PHE A 1 241 ? -19.233 3.990 13.656 1.00 90.62 241 PHE A CA 1
ATOM 1804 C C . PHE A 1 241 ? -20.142 4.639 14.707 1.00 90.62 241 PHE A C 1
ATOM 1806 O O . PHE A 1 241 ? -20.428 5.838 14.673 1.00 90.62 241 PHE A O 1
ATOM 1813 N N . SER A 1 242 ? -20.556 3.856 15.709 1.00 88.69 242 SER A N 1
ATOM 1814 C CA . SER A 1 242 ? -21.306 4.378 16.854 1.00 88.69 242 SER A CA 1
ATOM 1815 C C . SER A 1 242 ? -20.342 4.927 17.912 1.00 88.69 242 SER A C 1
ATOM 1817 O O . SER A 1 242 ? -19.949 4.196 18.822 1.00 88.69 242 SER A O 1
ATOM 1819 N N . VAL A 1 243 ? -20.012 6.218 17.859 1.00 87.75 243 VAL A N 1
ATOM 1820 C CA . VAL A 1 243 ? -19.192 6.869 18.898 1.00 87.75 243 VAL A CA 1
ATOM 1821 C C . VAL A 1 243 ? -20.002 7.018 20.193 1.00 87.75 243 VAL A C 1
ATOM 1823 O O . VAL A 1 243 ? -20.966 7.781 20.244 1.00 87.75 243 VAL A O 1
ATOM 1826 N N . LYS A 1 244 ? -19.652 6.259 21.240 1.00 82.19 244 LYS A N 1
ATOM 1827 C CA . LYS A 1 244 ? -20.406 6.206 22.512 1.00 82.19 244 LYS A CA 1
ATOM 1828 C C . LYS A 1 244 ? -19.999 7.271 23.522 1.00 82.19 244 LYS A C 1
ATOM 1830 O O . LYS A 1 244 ? -20.783 7.587 24.412 1.00 82.19 244 LYS A O 1
ATOM 1835 N N . GLY A 1 245 ? -18.804 7.827 23.386 1.00 71.31 245 GLY A N 1
ATOM 1836 C CA . GLY A 1 245 ? -18.321 8.878 24.263 1.00 71.31 245 GLY A CA 1
ATOM 1837 C C . GLY A 1 245 ? -16.894 9.278 23.934 1.00 71.31 245 GLY A C 1
ATOM 1838 O O . GLY A 1 245 ? -16.166 8.541 23.266 1.00 71.31 245 GLY A O 1
ATOM 1839 N N . VAL A 1 246 ? -16.531 10.460 24.420 1.00 64.94 246 VAL A N 1
ATOM 1840 C CA . VAL A 1 246 ? -15.142 10.873 24.582 1.00 64.94 246 VAL A CA 1
ATOM 1841 C C . VAL A 1 246 ? -14.867 10.788 26.073 1.00 64.94 246 VAL A C 1
ATOM 1843 O O . VAL A 1 246 ? -15.591 11.426 26.841 1.00 64.94 246 VAL A O 1
ATOM 1846 N N . ASP A 1 247 ? -13.893 9.992 26.497 1.00 63.53 247 ASP A N 1
ATOM 1847 C CA . ASP A 1 247 ? -13.420 10.080 27.873 1.00 63.53 247 ASP A CA 1
ATOM 1848 C C . ASP A 1 247 ? -12.094 10.851 27.941 1.00 63.53 247 ASP A C 1
ATOM 1850 O O . ASP A 1 247 ? -11.301 10.901 26.996 1.00 63.53 247 ASP A O 1
ATOM 1854 N N . ASN A 1 248 ? -11.892 11.518 29.075 1.00 54.38 248 ASN A N 1
ATOM 1855 C CA . ASN A 1 248 ? -10.680 12.281 29.359 1.00 54.38 248 ASN A CA 1
ATOM 1856 C C . ASN A 1 248 ? -9.656 11.412 30.107 1.00 54.38 248 ASN A C 1
ATOM 1858 O O . ASN A 1 248 ? -8.840 11.937 30.872 1.00 54.38 248 ASN A O 1
ATOM 1862 N N . ILE A 1 249 ? -9.743 10.080 29.987 1.00 54.47 249 ILE A N 1
ATOM 1863 C CA . ILE A 1 249 ? -8.806 9.185 30.653 1.00 54.47 249 ILE A CA 1
ATOM 1864 C C . ILE A 1 249 ? -7.490 9.267 29.891 1.00 54.47 249 ILE A C 1
ATOM 1866 O O . ILE A 1 249 ? -7.360 8.854 28.742 1.00 54.47 249 ILE A O 1
ATOM 1870 N N . ARG A 1 250 ? -6.490 9.824 30.571 1.00 51.31 250 ARG A N 1
ATOM 1871 C CA . ARG A 1 250 ? -5.120 9.893 30.086 1.00 51.31 250 ARG A CA 1
ATOM 1872 C C . ARG A 1 250 ? -4.523 8.487 30.129 1.00 51.31 250 ARG A C 1
ATOM 1874 O O . ARG A 1 250 ? -4.013 8.069 31.167 1.00 51.31 250 ARG A O 1
ATOM 1881 N N . ASP A 1 251 ? -4.596 7.756 29.020 1.00 54.09 251 ASP A N 1
ATOM 1882 C CA . ASP A 1 251 ? -3.750 6.577 28.849 1.00 54.09 251 ASP A CA 1
ATOM 1883 C C . ASP A 1 251 ? -2.288 7.056 28.775 1.00 54.09 251 ASP A C 1
ATOM 1885 O O . ASP A 1 251 ? -1.966 8.108 28.218 1.00 54.09 251 ASP A O 1
ATOM 1889 N N . SER A 1 252 ? -1.394 6.262 29.353 1.00 56.03 252 SER A N 1
ATOM 1890 C CA . SER A 1 252 ? 0.065 6.375 29.281 1.00 56.03 252 SER A CA 1
ATOM 1891 C C . SER A 1 252 ? 0.635 6.541 27.866 1.00 56.03 252 SER A C 1
ATOM 1893 O O . SER A 1 252 ? 1.814 6.859 27.720 1.00 56.03 252 SER A O 1
ATOM 1895 N N . SER A 1 253 ? -0.189 6.334 26.839 1.00 58.22 253 SER A N 1
ATOM 1896 C CA . SER A 1 253 ? 0.241 6.192 25.454 1.00 58.22 253 SER A CA 1
ATOM 1897 C C . SER A 1 253 ? -0.338 7.212 24.468 1.00 58.22 253 SER A C 1
ATOM 1899 O O . SER A 1 253 ? -0.031 7.118 23.284 1.00 58.22 253 SER A O 1
ATOM 1901 N N . GLY A 1 254 ? -1.107 8.204 24.936 1.00 66.75 254 GLY A N 1
ATOM 1902 C CA . GLY A 1 254 ? -1.624 9.297 24.097 1.00 66.75 254 GLY A CA 1
ATOM 1903 C C . GLY A 1 254 ? -3.141 9.277 23.909 1.00 66.75 254 GLY A C 1
ATOM 1904 O O . GLY A 1 254 ? -3.858 8.685 24.717 1.00 66.75 254 GLY A O 1
ATOM 1905 N N . SER A 1 255 ? -3.629 9.981 22.882 1.00 73.69 255 SER A N 1
ATOM 1906 C CA . SER A 1 255 ? -5.039 9.926 22.487 1.00 73.69 255 SER A CA 1
ATOM 1907 C C . SER A 1 255 ? -5.293 8.649 21.677 1.00 73.69 255 SER A C 1
ATOM 1909 O O . SER A 1 255 ? -4.364 7.979 21.224 1.00 73.69 255 SER A O 1
ATOM 1911 N N . GLY A 1 256 ? -6.549 8.244 21.526 1.00 77.56 256 GLY A N 1
ATOM 1912 C CA . GLY A 1 256 ? -6.856 7.032 20.782 1.00 77.56 256 GLY A CA 1
ATOM 1913 C C . GLY A 1 256 ? -8.331 6.718 20.645 1.00 77.56 256 GLY A C 1
ATOM 1914 O O . GLY A 1 256 ? -9.191 7.413 21.173 1.00 77.56 256 GLY A O 1
ATOM 1915 N N . VAL A 1 257 ? -8.619 5.645 19.924 1.00 78.94 257 VAL A N 1
ATOM 1916 C CA . VAL A 1 257 ? -9.952 5.081 19.740 1.00 78.94 257 VAL A CA 1
ATOM 1917 C C . VAL A 1 257 ? -9.926 3.643 20.211 1.00 78.94 257 VAL A C 1
ATOM 1919 O O . VAL A 1 257 ? -9.171 2.848 19.658 1.00 78.94 257 VAL A O 1
ATOM 1922 N N . ASP A 1 258 ? -10.774 3.303 21.173 1.00 80.50 258 ASP A N 1
ATOM 1923 C CA . ASP A 1 258 ? -10.991 1.937 21.632 1.00 80.50 258 ASP A CA 1
ATOM 1924 C C . ASP A 1 258 ? -12.356 1.422 21.191 1.00 80.50 258 ASP A C 1
ATOM 1926 O O . ASP A 1 258 ? -13.341 2.157 21.127 1.00 80.50 258 ASP A O 1
ATOM 1930 N N . TYR A 1 259 ? -12.450 0.124 20.942 1.00 74.62 259 TYR A N 1
ATOM 1931 C CA . TYR A 1 259 ? -13.723 -0.557 20.759 1.00 74.62 259 TYR A CA 1
ATOM 1932 C C . TYR A 1 259 ? -13.610 -2.015 21.176 1.00 74.62 259 TYR A C 1
ATOM 1934 O O . TYR A 1 259 ? -12.551 -2.642 21.113 1.00 74.62 259 TYR A O 1
ATOM 1942 N N . ARG A 1 260 ? -14.736 -2.568 21.616 1.00 73.06 260 ARG A N 1
ATOM 1943 C CA . ARG A 1 260 ? -14.830 -3.981 21.979 1.00 73.06 260 ARG A CA 1
ATOM 1944 C C . ARG A 1 260 ? -15.347 -4.784 20.807 1.00 73.06 260 ARG A C 1
ATOM 1946 O O . ARG A 1 260 ? -16.296 -4.364 20.145 1.00 73.06 260 ARG A O 1
ATOM 1953 N N . TYR A 1 261 ? -14.772 -5.964 20.613 1.00 70.75 261 TYR A N 1
ATOM 1954 C CA . TYR A 1 261 ? -15.279 -6.909 19.634 1.00 70.75 261 TYR A CA 1
ATOM 1955 C C . TYR A 1 261 ? -15.378 -8.322 20.220 1.00 70.75 261 TYR A C 1
ATOM 1957 O O . TYR A 1 261 ? -14.358 -8.893 20.601 1.00 70.75 261 TYR A O 1
ATOM 1965 N N . PRO A 1 262 ? -16.591 -8.890 20.342 1.00 60.12 262 PRO A N 1
ATOM 1966 C CA . PRO A 1 262 ? -16.796 -10.079 21.160 1.00 60.12 262 PRO A CA 1
ATOM 1967 C C . PRO A 1 262 ? -16.266 -11.383 20.543 1.00 60.12 262 PRO A C 1
ATOM 1969 O O . PRO A 1 262 ? -15.859 -12.246 21.324 1.00 60.12 262 PRO A O 1
ATOM 1972 N N . ASP A 1 263 ? -16.208 -11.529 19.210 1.00 60.12 263 ASP A N 1
ATOM 1973 C CA . ASP A 1 263 ? -16.227 -12.879 18.608 1.00 60.12 263 ASP A CA 1
ATOM 1974 C C . ASP A 1 263 ? -15.191 -13.201 17.504 1.00 60.12 263 ASP A C 1
ATOM 1976 O O . ASP A 1 263 ? -15.089 -14.360 17.114 1.00 60.12 263 ASP A O 1
ATOM 1980 N N . ASP A 1 264 ? -14.356 -12.262 17.039 1.00 69.94 264 ASP A N 1
ATOM 1981 C CA . ASP A 1 264 ? -13.257 -12.559 16.089 1.00 69.94 264 ASP A CA 1
ATOM 1982 C C . ASP A 1 264 ? -12.157 -11.481 16.111 1.00 69.94 264 ASP A C 1
ATOM 1984 O O . ASP A 1 264 ? -12.352 -10.347 15.667 1.00 69.94 264 ASP A O 1
ATOM 1988 N N . GLY A 1 265 ? -10.965 -11.837 16.597 1.00 70.81 265 GLY A N 1
ATOM 1989 C CA . GLY A 1 265 ? -9.841 -10.904 16.648 1.00 70.81 265 GLY A CA 1
ATOM 1990 C C . GLY A 1 265 ? -9.405 -10.370 15.280 1.00 70.81 265 GLY A C 1
ATOM 1991 O O . GLY A 1 265 ? -8.863 -9.272 15.213 1.00 70.81 265 GLY A O 1
ATOM 1992 N N . GLN A 1 266 ? -9.699 -11.079 14.187 1.00 76.06 266 GLN A N 1
ATOM 1993 C CA . GLN A 1 266 ? -9.377 -10.637 12.829 1.00 76.06 266 GLN A CA 1
ATOM 1994 C C . GLN A 1 266 ? -10.282 -9.519 12.348 1.00 76.06 266 GLN A C 1
ATOM 1996 O O . GLN A 1 266 ? -9.804 -8.512 11.829 1.00 76.06 266 GLN A O 1
ATOM 2001 N N . VAL A 1 267 ? -11.590 -9.664 12.560 1.00 78.69 267 VAL A N 1
ATOM 2002 C CA . VAL A 1 267 ? -12.541 -8.591 12.258 1.00 78.69 267 VAL A CA 1
ATOM 2003 C C . VAL A 1 267 ? -12.221 -7.364 13.108 1.00 78.69 267 VAL A C 1
ATOM 2005 O O . VAL A 1 267 ? -12.244 -6.252 12.586 1.00 78.69 267 VAL A O 1
ATOM 2008 N N . GLY A 1 268 ? -11.834 -7.569 14.374 1.00 77.50 268 GLY A N 1
ATOM 2009 C CA . GLY A 1 268 ? -11.253 -6.524 15.214 1.00 77.50 268 GLY A CA 1
ATOM 2010 C C . GLY A 1 268 ? -10.094 -5.821 14.506 1.00 77.50 268 GLY A C 1
ATOM 2011 O O . GLY A 1 268 ? -10.192 -4.649 14.174 1.00 77.50 268 GLY A O 1
ATOM 2012 N N . LEU A 1 269 ? -9.025 -6.529 14.156 1.00 78.06 269 LEU A N 1
ATOM 2013 C CA . LEU A 1 269 ? -7.862 -5.916 13.506 1.00 78.06 269 LEU A CA 1
ATOM 2014 C C . LEU A 1 269 ? -8.196 -5.194 12.190 1.00 78.06 269 LEU A C 1
ATOM 2016 O O . LEU A 1 269 ? -7.757 -4.061 11.995 1.00 78.06 269 LEU A O 1
ATOM 2020 N N . LEU A 1 270 ? -9.045 -5.760 11.332 1.00 81.19 270 LEU A N 1
ATOM 2021 C CA . LEU A 1 270 ? -9.507 -5.078 10.117 1.00 81.19 270 LEU A CA 1
ATOM 2022 C C . LEU A 1 270 ? -10.225 -3.755 10.425 1.00 81.19 270 LEU A C 1
ATOM 2024 O O . LEU A 1 270 ? -10.027 -2.767 9.718 1.00 81.19 270 LEU A O 1
ATOM 2028 N N . LYS A 1 271 ? -11.015 -3.691 11.503 1.00 85.12 271 LYS A N 1
ATOM 2029 C CA . LYS A 1 271 ? -11.630 -2.433 11.948 1.00 85.12 271 LYS A CA 1
ATOM 2030 C C . LYS A 1 271 ? -10.631 -1.467 12.574 1.00 85.12 271 LYS A C 1
ATOM 2032 O O . LYS A 1 271 ? -10.820 -0.262 12.445 1.00 85.12 271 LYS A O 1
ATOM 2037 N N . ALA A 1 272 ? -9.538 -1.946 13.168 1.00 81.50 272 ALA A N 1
ATOM 2038 C CA . ALA A 1 272 ? -8.451 -1.071 13.605 1.00 81.50 272 ALA A CA 1
ATOM 2039 C C . ALA A 1 272 ? -7.789 -0.403 12.393 1.00 81.50 272 ALA A C 1
ATOM 2041 O O . ALA A 1 272 ? -7.549 0.800 12.422 1.00 81.50 272 ALA A O 1
ATOM 2042 N N . ALA A 1 273 ? -7.575 -1.145 11.303 1.00 83.31 273 ALA A N 1
ATOM 2043 C CA . ALA A 1 273 ? -7.083 -0.567 10.056 1.00 83.31 273 ALA A CA 1
ATOM 2044 C C . ALA A 1 273 ? -8.072 0.436 9.441 1.00 83.31 273 ALA A C 1
ATOM 2046 O O . ALA A 1 273 ? -7.659 1.510 9.015 1.00 83.31 273 ALA A O 1
ATOM 2047 N N . ALA A 1 274 ? -9.375 0.139 9.471 1.00 87.62 274 ALA A N 1
ATOM 2048 C CA . ALA A 1 274 ? -10.421 1.068 9.038 1.00 87.62 274 ALA A CA 1
ATOM 2049 C C . ALA A 1 274 ? -10.391 2.389 9.821 1.00 87.62 274 ALA A C 1
ATOM 2051 O O . ALA A 1 274 ? -10.387 3.466 9.231 1.00 87.62 274 ALA A O 1
ATOM 2052 N N . ILE A 1 275 ? -10.341 2.301 11.153 1.00 87.62 275 ILE A N 1
ATOM 2053 C CA . ILE A 1 275 ? -10.263 3.461 12.044 1.00 87.62 275 ILE A CA 1
ATOM 2054 C C . ILE A 1 275 ? -8.980 4.242 11.771 1.00 87.62 275 ILE A C 1
ATOM 2056 O O . ILE A 1 275 ? -9.048 5.452 11.597 1.00 87.62 275 ILE A O 1
ATOM 2060 N N . ALA A 1 276 ? -7.831 3.572 11.661 1.00 85.56 276 ALA A N 1
ATOM 2061 C CA . ALA A 1 276 ? -6.576 4.244 11.350 1.00 85.56 276 ALA A CA 1
ATOM 2062 C C . ALA A 1 276 ? -6.642 4.984 10.001 1.00 85.56 276 ALA A C 1
ATOM 2064 O O . ALA A 1 276 ? -6.299 6.158 9.924 1.00 85.56 276 ALA A O 1
ATOM 2065 N N . ALA A 1 277 ? -7.174 4.353 8.955 1.00 85.62 277 ALA A N 1
ATOM 2066 C CA . ALA A 1 277 ? -7.329 4.989 7.650 1.00 85.62 277 ALA A CA 1
ATOM 2067 C C . ALA A 1 277 ? -8.242 6.230 7.684 1.00 85.62 277 ALA A C 1
ATOM 2069 O O . ALA A 1 277 ? -7.948 7.220 7.016 1.00 85.62 277 ALA A O 1
ATOM 2070 N N . ILE A 1 278 ? -9.329 6.194 8.464 1.00 87.38 278 ILE A N 1
ATOM 2071 C CA . ILE A 1 278 ? -10.220 7.349 8.669 1.00 87.38 278 ILE A CA 1
ATOM 2072 C C . ILE A 1 278 ? -9.467 8.466 9.383 1.00 87.38 278 ILE A C 1
ATOM 2074 O O . ILE A 1 278 ? -9.437 9.593 8.904 1.00 87.38 278 ILE A O 1
ATOM 2078 N N . LEU A 1 279 ? -8.824 8.147 10.505 1.00 85.62 279 LEU A N 1
ATOM 2079 C CA . LEU A 1 279 ? -8.104 9.134 11.298 1.00 85.62 279 LEU A CA 1
ATOM 2080 C C . LEU A 1 279 ? -6.974 9.774 10.486 1.00 85.62 279 LEU A C 1
ATOM 2082 O O . LEU A 1 279 ? -6.863 10.991 10.474 1.00 85.62 279 LEU A O 1
ATOM 2086 N N . ARG A 1 280 ? -6.193 9.005 9.717 1.00 81.44 280 ARG A N 1
ATOM 2087 C CA . ARG A 1 280 ? -5.037 9.543 8.977 1.00 81.44 280 ARG A CA 1
ATOM 2088 C C . ARG A 1 280 ? -5.429 10.612 7.958 1.00 81.44 280 ARG A C 1
ATOM 2090 O O . ARG A 1 280 ? -4.622 11.487 7.661 1.00 81.44 280 ARG A O 1
ATOM 2097 N N . ARG A 1 281 ? -6.638 10.514 7.400 1.00 79.69 281 ARG A N 1
ATOM 2098 C CA . ARG A 1 281 ? -7.174 11.471 6.421 1.00 79.69 281 ARG A CA 1
ATOM 2099 C C . ARG A 1 281 ? -7.596 12.791 7.059 1.00 79.69 281 ARG A C 1
ATOM 2101 O O . ARG A 1 281 ? -7.583 13.814 6.385 1.00 79.69 281 ARG A O 1
ATOM 2108 N N . GLU A 1 282 ? -7.962 12.755 8.333 1.00 83.31 282 GLU A N 1
ATOM 2109 C CA . GLU A 1 282 ? -8.695 13.834 9.000 1.00 83.31 282 GLU A CA 1
ATOM 2110 C C . GLU A 1 282 ? -7.861 14.531 10.075 1.00 83.31 282 GLU A C 1
ATOM 2112 O O . GLU A 1 282 ? -8.079 15.705 10.373 1.00 83.31 282 GLU A O 1
ATOM 2117 N N . ILE A 1 283 ? -6.897 13.816 10.656 1.00 76.06 283 ILE A N 1
ATOM 2118 C CA . ILE A 1 283 ? -6.004 14.308 11.698 1.00 76.06 283 ILE A CA 1
ATOM 2119 C C . ILE A 1 283 ? -4.546 14.023 11.316 1.00 76.06 283 ILE A C 1
ATOM 2121 O O . ILE A 1 283 ? -4.174 12.899 10.967 1.00 76.06 283 ILE A O 1
ATOM 2125 N N . ASP A 1 284 ? -3.701 15.055 11.369 1.00 72.19 284 ASP A N 1
ATOM 2126 C CA . ASP A 1 284 ? -2.284 14.943 11.007 1.00 72.19 284 ASP A CA 1
ATOM 2127 C C . ASP A 1 284 ? -1.441 14.446 12.187 1.00 72.19 284 ASP A C 1
ATOM 2129 O O . ASP A 1 284 ? -0.712 15.191 12.838 1.00 72.19 284 ASP A O 1
ATOM 2133 N N . VAL A 1 285 ? -1.596 13.161 12.493 1.00 68.88 285 VAL A N 1
ATOM 2134 C CA . VAL A 1 285 ? -0.979 12.500 13.648 1.00 68.88 285 VAL A CA 1
ATOM 2135 C C . VAL A 1 285 ? -0.414 11.134 13.267 1.00 68.88 285 VAL A C 1
ATOM 2137 O O . VAL A 1 285 ? -0.843 10.497 12.300 1.00 68.88 285 VAL A O 1
ATOM 2140 N N . THR A 1 286 ? 0.581 10.683 14.035 1.00 69.94 286 THR A N 1
ATOM 2141 C CA . THR A 1 286 ? 1.182 9.354 13.861 1.00 69.94 286 THR A CA 1
ATOM 2142 C C . THR A 1 286 ? 0.255 8.307 14.464 1.00 69.94 286 THR A C 1
ATOM 2144 O O . THR A 1 286 ? 0.057 8.287 15.676 1.00 69.94 286 THR A O 1
ATOM 2147 N N . LEU A 1 287 ? -0.277 7.415 13.633 1.00 71.88 287 LEU A N 1
ATOM 2148 C CA . LEU A 1 287 ? -1.236 6.409 14.074 1.00 71.88 287 LEU A CA 1
ATOM 2149 C C . LEU A 1 287 ? -0.561 5.102 14.421 1.00 71.88 287 LEU A C 1
ATOM 2151 O O . LEU A 1 287 ? 0.090 4.504 13.574 1.00 71.88 287 LEU A O 1
ATOM 2155 N N . LYS A 1 288 ? -0.808 4.593 15.625 1.00 70.38 288 LYS A N 1
ATOM 2156 C CA . LYS A 1 288 ? -0.297 3.288 16.038 1.00 70.38 288 LYS A CA 1
ATOM 2157 C C . LYS A 1 288 ? -1.421 2.412 16.541 1.00 70.38 288 LYS A C 1
ATOM 2159 O O . LYS A 1 288 ? -2.234 2.850 17.341 1.00 70.38 288 LYS A O 1
ATOM 2164 N N . PRO A 1 289 ? -1.478 1.150 16.138 1.00 68.12 289 PRO A N 1
ATOM 2165 C CA . PRO A 1 289 ? -2.447 0.230 16.696 1.00 68.12 289 PRO A CA 1
ATOM 2166 C C . PRO A 1 289 ? -2.119 -0.016 18.179 1.00 68.12 289 PRO A C 1
ATOM 2168 O O . PRO A 1 289 ? -0.953 -0.110 18.577 1.00 68.12 289 PRO A O 1
ATOM 2171 N N . ARG A 1 290 ? -3.153 -0.094 19.019 1.00 68.62 290 ARG A N 1
ATOM 2172 C CA . ARG A 1 290 ? -3.003 -0.240 20.468 1.00 68.62 290 ARG A CA 1
ATOM 2173 C C . ARG A 1 290 ? -2.377 -1.603 20.806 1.00 68.62 290 ARG A C 1
ATOM 2175 O O . ARG A 1 290 ? -2.916 -2.634 20.384 1.00 68.62 290 ARG A O 1
ATOM 2182 N N . PRO A 1 291 ? -1.293 -1.656 21.609 1.00 62.97 291 PRO A N 1
ATOM 2183 C CA . PRO A 1 291 ? -0.737 -2.902 22.116 1.00 62.97 291 PRO A CA 1
ATOM 2184 C C . PRO A 1 291 ? -1.794 -3.678 22.905 1.00 62.97 291 PRO A C 1
ATOM 2186 O O . PRO A 1 291 ? -2.243 -3.237 23.961 1.00 62.97 291 PRO A O 1
ATOM 2189 N N . GLN A 1 292 ? -2.145 -4.870 22.423 1.00 58.16 292 GLN A N 1
ATOM 2190 C CA . GLN A 1 292 ? -3.202 -5.701 23.014 1.00 58.16 292 GLN A CA 1
ATOM 2191 C C . GLN A 1 292 ? -2.922 -6.078 24.477 1.00 58.16 292 GLN A C 1
ATOM 2193 O O . GLN A 1 292 ? -3.843 -6.191 25.271 1.00 58.16 292 GLN A O 1
ATOM 2198 N N . ARG A 1 293 ? -1.643 -6.175 24.872 1.00 50.06 293 ARG A N 1
ATOM 2199 C CA . ARG A 1 293 ? -1.231 -6.442 26.265 1.00 50.06 293 ARG A CA 1
ATOM 2200 C C . ARG A 1 293 ? -1.656 -5.360 27.272 1.00 50.06 293 ARG A C 1
ATOM 2202 O O . ARG A 1 293 ? -1.581 -5.601 28.470 1.00 50.06 293 ARG A O 1
ATOM 2209 N N . LEU A 1 294 ? -1.990 -4.159 26.796 1.00 51.34 294 LEU A N 1
ATOM 2210 C CA . LEU A 1 294 ? -2.389 -3.008 27.616 1.00 51.34 294 LEU A CA 1
ATOM 2211 C C . LEU A 1 294 ? -3.900 -2.746 27.554 1.00 51.34 294 LEU A C 1
ATOM 2213 O O . LEU A 1 294 ? -4.395 -1.879 28.268 1.00 51.34 294 LEU A O 1
ATOM 2217 N N . ALA A 1 295 ? -4.625 -3.475 26.706 1.00 57.78 295 ALA A N 1
ATOM 2218 C CA . ALA A 1 295 ? -6.060 -3.336 26.541 1.00 57.78 295 ALA A CA 1
ATOM 2219 C C . ALA A 1 295 ? -6.791 -4.428 27.350 1.00 57.78 295 ALA A C 1
ATOM 2221 O O . ALA A 1 295 ? -6.279 -5.543 27.469 1.00 57.78 295 ALA A O 1
ATOM 2222 N N . PRO A 1 296 ? -7.983 -4.153 27.910 1.00 60.44 296 PRO A N 1
ATOM 2223 C CA . PRO A 1 296 ? -8.826 -5.200 28.484 1.00 60.44 296 PRO A CA 1
ATOM 2224 C C . PRO A 1 296 ? -9.134 -6.278 27.437 1.00 60.44 296 PRO A C 1
ATOM 2226 O O . PRO A 1 296 ? -9.302 -5.937 26.263 1.00 60.44 296 PRO A O 1
ATOM 2229 N N . ASP A 1 297 ? -9.272 -7.542 27.852 1.00 62.94 297 ASP A N 1
ATOM 2230 C CA . ASP A 1 297 ? -9.583 -8.666 26.957 1.00 62.94 297 ASP A CA 1
ATOM 2231 C C . ASP A 1 297 ? -10.652 -8.288 25.915 1.00 62.94 297 ASP A C 1
ATOM 2233 O O . ASP A 1 297 ? -11.732 -7.797 26.259 1.00 62.94 297 ASP A O 1
ATOM 2237 N N . LYS A 1 298 ? -10.337 -8.521 24.631 1.00 64.69 298 LYS A N 1
ATOM 2238 C CA . LYS A 1 298 ? -11.193 -8.221 23.465 1.00 64.69 298 LYS A CA 1
ATOM 2239 C C . LYS A 1 298 ? -11.430 -6.729 23.167 1.00 64.69 298 LYS A C 1
ATOM 2241 O O . LYS A 1 298 ? -12.409 -6.380 22.497 1.00 64.69 298 LYS A O 1
ATOM 2246 N N . THR A 1 299 ? -10.548 -5.850 23.638 1.00 68.75 299 THR A N 1
ATOM 2247 C CA . THR A 1 299 ? -10.541 -4.424 23.283 1.00 68.75 299 THR A CA 1
ATOM 2248 C C . THR A 1 299 ? -9.448 -4.146 22.254 1.00 68.75 299 THR A C 1
ATOM 2250 O O . THR A 1 299 ? -8.266 -4.362 22.508 1.00 68.75 299 THR A O 1
ATOM 2253 N N . PHE A 1 300 ? -9.846 -3.643 21.092 1.00 70.94 300 PHE A N 1
ATOM 2254 C CA . PHE A 1 300 ? -8.950 -3.193 20.032 1.00 70.94 300 PHE A CA 1
ATOM 2255 C C . PHE A 1 300 ? -8.895 -1.672 20.031 1.00 70.94 300 PHE A C 1
ATOM 2257 O O . PHE A 1 300 ? -9.827 -1.019 20.501 1.00 70.94 300 PHE A O 1
ATOM 2264 N N . GLY A 1 301 ? -7.830 -1.101 19.476 1.00 73.38 301 GLY A N 1
ATOM 2265 C CA . GLY A 1 301 ? -7.767 0.344 19.352 1.00 73.38 301 GLY A CA 1
ATOM 2266 C C . GLY A 1 301 ? -6.660 0.865 18.455 1.00 73.38 301 GLY A C 1
ATOM 2267 O O . GLY A 1 301 ? -5.789 0.113 18.014 1.00 73.38 301 GLY A O 1
ATOM 2268 N N . VAL A 1 302 ? -6.725 2.165 18.194 1.00 77.81 302 VAL A N 1
ATOM 2269 C CA . VAL A 1 302 ? -5.741 2.950 17.439 1.00 77.81 302 VAL A CA 1
ATOM 2270 C C . VAL A 1 302 ? -5.389 4.177 18.269 1.00 77.81 302 VAL A C 1
ATOM 2272 O O . VAL A 1 302 ? -6.278 4.915 18.669 1.00 77.81 302 VAL A O 1
ATOM 2275 N N . TRP A 1 303 ? -4.110 4.383 18.540 1.00 78.25 303 TRP A N 1
ATOM 2276 C CA . TRP A 1 303 ? -3.550 5.551 19.207 1.00 78.25 303 TRP A CA 1
ATOM 2277 C C . TRP A 1 303 ? -3.074 6.591 18.210 1.00 78.25 303 TRP A C 1
ATOM 2279 O O . TRP A 1 303 ? -2.643 6.233 17.110 1.00 78.25 303 TRP A O 1
ATOM 2289 N N . PHE A 1 304 ? -3.151 7.853 18.623 1.00 70.69 304 PHE A N 1
ATOM 2290 C CA . PHE A 1 304 ? -2.773 9.011 17.834 1.00 70.69 304 PHE A CA 1
ATOM 2291 C C . PHE A 1 304 ? -2.405 10.226 18.694 1.00 70.69 304 PHE A C 1
ATOM 2293 O O . PHE A 1 304 ? -2.842 10.298 19.869 1.00 70.69 304 PHE A O 1
#